Protein AF-A0A8X6KST5-F1 (afdb_monomer)

Structure (mmCIF, N/CA/C/O backbone):
data_AF-A0A8X6KST5-F1
#
_entry.id   AF-A0A8X6KST5-F1
#
loop_
_atom_site.group_PDB
_atom_site.id
_atom_site.type_symbol
_atom_site.label_atom_id
_atom_site.label_alt_id
_atom_site.label_comp_id
_atom_site.label_asym_id
_atom_site.label_entity_id
_atom_site.label_seq_id
_atom_site.pdbx_PDB_ins_code
_atom_site.Cartn_x
_atom_site.Cartn_y
_atom_site.Cartn_z
_atom_site.occupancy
_atom_site.B_iso_or_equiv
_atom_site.auth_seq_id
_atom_site.auth_comp_id
_atom_site.auth_asym_id
_atom_site.auth_atom_id
_atom_site.pdbx_PDB_model_num
ATOM 1 N N . MET A 1 1 ? -3.988 -39.861 5.525 1.00 25.52 1 MET A N 1
ATOM 2 C CA . MET A 1 1 ? -5.158 -39.872 6.427 1.00 25.52 1 MET A CA 1
ATOM 3 C C . MET A 1 1 ? -5.770 -38.488 6.413 1.00 25.52 1 MET A C 1
ATOM 5 O O . MET A 1 1 ? -5.155 -37.549 6.900 1.00 25.52 1 MET A O 1
ATOM 9 N N . VAL A 1 2 ? -6.905 -38.352 5.732 1.00 20.33 2 VAL A N 1
ATOM 10 C CA . VAL A 1 2 ? -7.646 -37.095 5.604 1.00 20.33 2 VAL A CA 1
ATOM 11 C C . VAL A 1 2 ? -8.643 -37.071 6.757 1.00 20.33 2 VAL A C 1
ATOM 13 O O . VAL A 1 2 ? -9.574 -37.869 6.774 1.00 20.33 2 VAL A O 1
ATOM 16 N N . GLY A 1 3 ? -8.390 -36.229 7.757 1.00 22.12 3 GLY A N 1
ATOM 17 C CA . GLY A 1 3 ? -9.322 -36.003 8.857 1.00 22.12 3 GLY A CA 1
ATOM 18 C C . GLY A 1 3 ? -10.469 -35.125 8.374 1.00 22.12 3 GLY A C 1
ATOM 19 O O . GLY A 1 3 ? -10.255 -33.965 8.022 1.00 22.12 3 GLY A O 1
ATOM 20 N N . VAL A 1 4 ? -11.668 -35.698 8.326 1.00 25.52 4 VAL A N 1
ATOM 21 C CA . VAL A 1 4 ? -12.924 -34.982 8.108 1.00 25.52 4 VAL A CA 1
ATOM 22 C C . VAL A 1 4 ? -13.229 -34.236 9.406 1.00 25.52 4 VAL A C 1
ATOM 24 O O . VAL A 1 4 ? -13.597 -34.850 10.400 1.00 25.52 4 VAL A O 1
ATOM 27 N N . GLY A 1 5 ? -12.985 -32.926 9.427 1.00 25.17 5 GLY A N 1
ATOM 28 C CA . GLY A 1 5 ? -13.412 -32.065 10.526 1.00 25.17 5 GLY A CA 1
ATOM 29 C C . GLY A 1 5 ? -14.904 -31.789 10.393 1.00 25.17 5 GLY A C 1
ATOM 30 O O . GLY A 1 5 ? -15.321 -31.116 9.448 1.00 25.17 5 GLY A O 1
ATOM 31 N N . GLU A 1 6 ? -15.690 -32.345 11.309 1.00 26.17 6 GLU A N 1
ATOM 32 C CA . GLU A 1 6 ? -17.109 -32.051 11.486 1.00 26.17 6 GLU A CA 1
ATOM 33 C C . GLU A 1 6 ? -17.318 -30.533 11.616 1.00 26.17 6 GLU A C 1
ATOM 35 O O . GLU A 1 6 ? -16.595 -29.836 12.331 1.00 26.17 6 GLU A O 1
ATOM 40 N N . LYS A 1 7 ? -18.289 -29.998 10.867 1.00 33.78 7 LYS A N 1
ATOM 41 C CA . LYS A 1 7 ? -18.746 -28.617 11.034 1.00 33.78 7 LYS A CA 1
ATOM 42 C C . LYS A 1 7 ? -19.518 -28.544 12.344 1.00 33.78 7 LYS A C 1
ATOM 44 O O . LYS A 1 7 ? -20.629 -29.063 12.411 1.00 33.78 7 LYS A O 1
ATOM 49 N N . GLU A 1 8 ? -18.958 -27.873 13.342 1.00 31.14 8 GLU A N 1
ATOM 50 C CA . GLU A 1 8 ? -19.748 -27.468 14.502 1.00 31.14 8 GLU A CA 1
ATOM 51 C C . GLU A 1 8 ? -20.906 -26.543 14.070 1.00 31.14 8 GLU A C 1
ATOM 53 O O . GLU A 1 8 ? -20.750 -25.764 13.115 1.00 31.14 8 GLU A O 1
ATOM 58 N N . PRO A 1 9 ? -22.080 -26.627 14.727 1.00 29.66 9 PRO A N 1
ATOM 59 C CA . PRO A 1 9 ? -23.198 -25.738 14.455 1.00 29.66 9 PRO A CA 1
ATOM 60 C C . PRO A 1 9 ? -22.822 -24.300 14.818 1.00 29.66 9 PRO A C 1
ATOM 62 O O . PRO A 1 9 ? -22.060 -24.045 15.746 1.00 29.66 9 PRO A O 1
ATOM 65 N N . TRP A 1 10 ? -23.371 -23.348 14.072 1.00 35.16 10 TRP A N 1
ATOM 66 C CA . TRP A 1 10 ? -23.166 -21.920 14.292 1.00 35.16 10 TRP A CA 1
ATOM 67 C C . TRP A 1 10 ? -23.799 -21.512 15.637 1.00 35.16 10 TRP A C 1
ATOM 69 O O . TRP A 1 10 ? -25.010 -21.314 15.707 1.00 35.16 10 TRP A O 1
ATOM 79 N N . ASP A 1 11 ? -23.005 -21.432 16.707 1.00 31.72 11 ASP A N 1
ATOM 80 C CA . ASP A 1 11 ? -23.459 -20.911 18.000 1.00 31.72 11 ASP A CA 1
ATOM 81 C C . ASP A 1 11 ? -23.630 -19.390 17.878 1.00 31.72 11 ASP A C 1
ATOM 83 O O . ASP A 1 11 ? -22.724 -18.681 17.430 1.00 31.72 11 ASP A O 1
ATOM 87 N N . GLY A 1 12 ? -24.830 -18.894 18.176 1.00 35.59 12 GLY A N 1
ATOM 88 C CA . GLY A 1 12 ? -25.350 -17.565 17.824 1.00 35.59 12 GLY A CA 1
ATOM 89 C C . GLY A 1 12 ? -24.668 -16.371 18.504 1.00 35.59 12 GLY A C 1
ATOM 90 O O . GLY A 1 12 ? -25.264 -15.303 18.610 1.00 35.59 12 GLY A O 1
ATOM 91 N N . ASP A 1 13 ? -23.423 -16.516 18.945 1.00 32.09 13 ASP A N 1
ATOM 92 C CA . ASP A 1 13 ? -22.710 -15.585 19.816 1.00 32.09 13 ASP A CA 1
ATOM 93 C C . ASP A 1 13 ? -21.847 -14.561 19.047 1.00 32.09 13 ASP A C 1
ATOM 95 O O . ASP A 1 13 ? -20.899 -13.958 19.563 1.00 32.09 13 ASP A O 1
ATOM 99 N N . SER A 1 14 ? -22.178 -14.320 17.774 1.00 37.41 14 SER A N 1
ATOM 100 C CA . SER A 1 14 ? -21.531 -13.288 16.954 1.00 37.41 14 SER A CA 1
ATOM 101 C C . SER A 1 14 ? -21.979 -11.887 17.392 1.00 37.41 14 SER A C 1
ATOM 103 O O . SER A 1 14 ? -22.871 -11.274 16.810 1.00 37.41 14 SER A O 1
ATOM 105 N N . GLN A 1 15 ? -21.343 -11.369 18.443 1.00 43.53 15 GLN A N 1
ATOM 106 C CA . GLN A 1 15 ? -21.644 -10.066 19.037 1.00 43.53 15 GLN A CA 1
ATOM 107 C C . GLN A 1 15 ? -21.159 -8.905 18.151 1.00 43.53 15 GLN A C 1
ATOM 109 O O . GLN A 1 15 ? -19.957 -8.689 17.964 1.00 43.53 15 GLN A O 1
ATOM 114 N N . LEU A 1 16 ? -22.095 -8.090 17.654 1.00 39.53 16 LEU A N 1
ATOM 115 C CA . LEU A 1 16 ? -21.793 -6.819 16.992 1.00 39.53 16 LEU A CA 1
ATOM 116 C C . LEU A 1 16 ? -21.342 -5.785 18.034 1.00 39.53 16 LEU A C 1
ATOM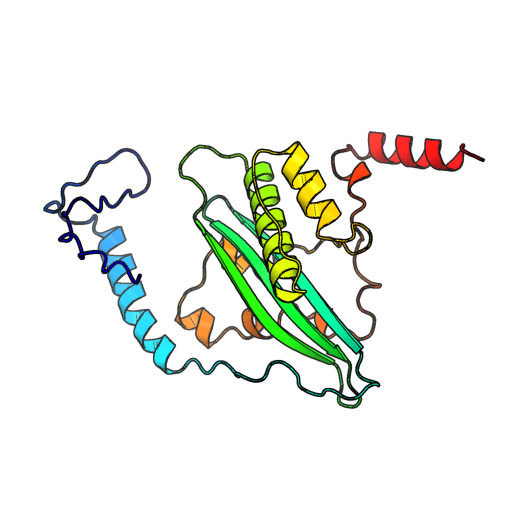 118 O O . LEU A 1 16 ? -22.141 -5.214 18.773 1.00 39.53 16 LEU A O 1
ATOM 122 N N . ARG A 1 17 ? -20.034 -5.519 18.092 1.00 42.41 17 ARG A N 1
ATOM 123 C CA . ARG A 1 17 ? -19.460 -4.439 18.909 1.00 42.41 17 ARG A CA 1
ATOM 124 C C . ARG A 1 17 ? -19.405 -3.144 18.103 1.00 42.41 17 ARG A C 1
ATOM 126 O O . ARG A 1 17 ? -18.460 -2.908 17.356 1.00 42.41 17 ARG A O 1
ATOM 133 N N . ILE A 1 18 ? -20.410 -2.294 18.288 1.00 46.47 18 ILE A N 1
ATOM 134 C CA . ILE A 1 18 ? -20.445 -0.935 17.737 1.00 46.47 18 ILE A CA 1
ATOM 135 C C . ILE A 1 18 ? -19.837 0.025 18.768 1.00 46.47 18 ILE A C 1
ATOM 137 O O . ILE A 1 18 ? -20.031 -0.139 19.971 1.00 46.47 18 ILE A O 1
ATOM 141 N N . SER A 1 19 ? -19.031 0.974 18.282 1.00 39.66 19 SER A N 1
ATOM 142 C CA . SER A 1 19 ? -18.311 2.018 19.028 1.00 39.66 19 SER A CA 1
ATOM 143 C C . SER A 1 19 ? -18.939 2.398 20.382 1.00 39.66 19 SER A C 1
ATOM 145 O O . SER A 1 19 ? -19.913 3.144 20.436 1.00 39.66 19 SER A O 1
ATOM 147 N N . GLY A 1 20 ? -18.295 1.960 21.470 1.00 44.16 20 GLY A N 1
ATOM 148 C CA . GLY A 1 20 ? -18.558 2.430 22.832 1.00 44.16 20 GLY A CA 1
ATOM 149 C C . GLY A 1 20 ? -19.474 1.521 23.652 1.00 44.16 20 GLY A C 1
ATOM 150 O O . GLY A 1 20 ? -20.679 1.705 23.662 1.00 44.16 20 GLY A O 1
ATOM 151 N N . LYS A 1 21 ? -18.869 0.585 24.400 1.00 46.00 21 LYS A N 1
ATOM 152 C CA . LYS A 1 21 ? -19.352 -0.056 25.650 1.00 46.00 21 LYS A CA 1
ATOM 153 C C . LYS A 1 21 ? -20.813 -0.556 25.758 1.00 46.00 21 LYS A C 1
ATOM 155 O O . LYS A 1 21 ? -21.178 -0.995 26.844 1.00 46.00 21 LYS A O 1
ATOM 160 N N . LYS A 1 22 ? -21.634 -0.569 24.709 1.00 48.53 22 LYS A N 1
ATOM 161 C CA . LYS A 1 22 ? -22.994 -1.119 24.762 1.00 48.53 22 LYS A CA 1
ATOM 162 C C . LYS A 1 22 ? -22.979 -2.540 24.208 1.00 48.53 22 LYS A C 1
ATOM 164 O O . LYS A 1 22 ? -22.636 -2.759 23.049 1.00 48.53 22 LYS A O 1
ATOM 169 N N . LYS A 1 23 ? -23.262 -3.506 25.081 1.00 50.97 23 LYS A N 1
ATOM 170 C CA . LYS A 1 23 ? -23.538 -4.885 24.678 1.00 50.97 23 LYS A CA 1
ATOM 171 C C . LYS A 1 23 ? -24.962 -4.897 24.134 1.00 50.97 23 LYS A C 1
ATOM 173 O O . LYS A 1 23 ? -25.860 -4.444 24.834 1.00 50.97 23 LYS A O 1
ATOM 178 N N . PHE A 1 24 ? -25.121 -5.337 22.895 1.00 55.94 24 PHE A N 1
ATOM 179 C CA . PHE A 1 24 ? -26.424 -5.610 22.307 1.00 55.94 24 PHE A CA 1
ATOM 180 C C . PHE A 1 24 ? -26.642 -7.115 22.357 1.00 55.94 24 PHE A C 1
ATOM 182 O O . PHE A 1 24 ? -25.741 -7.881 22.004 1.00 55.94 24 PHE A O 1
ATOM 189 N N . ASN A 1 25 ? -27.821 -7.520 22.806 1.00 59.47 25 ASN A N 1
ATOM 190 C CA . ASN A 1 25 ? -28.279 -8.891 22.682 1.00 59.47 25 ASN A CA 1
ATOM 191 C C . ASN A 1 25 ? -28.781 -9.090 21.243 1.00 59.47 25 ASN A C 1
ATOM 193 O O . ASN A 1 25 ? -29.216 -8.134 20.601 1.00 59.47 25 ASN A O 1
ATOM 197 N N . GLY A 1 26 ? -28.755 -10.320 20.722 1.00 57.69 26 GLY A N 1
ATOM 198 C CA . GLY A 1 26 ? -29.172 -10.618 19.339 1.00 57.69 26 GLY A CA 1
ATOM 199 C C . GLY A 1 26 ? -30.626 -10.248 18.989 1.00 57.69 26 GLY A C 1
ATOM 200 O O . GLY A 1 26 ? -31.010 -10.343 17.828 1.00 57.69 26 GLY A O 1
ATOM 201 N N . THR A 1 27 ? -31.423 -9.819 19.972 1.00 68.62 27 THR A N 1
ATOM 202 C CA . THR A 1 27 ? -32.828 -9.405 19.846 1.00 68.62 27 THR A CA 1
ATOM 203 C C . THR A 1 27 ? -33.046 -7.893 19.929 1.00 68.62 27 THR A C 1
ATOM 205 O O . THR A 1 27 ? -34.164 -7.432 19.708 1.00 68.62 27 THR A O 1
ATOM 208 N N . ASP A 1 28 ? -32.025 -7.112 20.285 1.00 77.06 28 ASP A N 1
ATOM 209 C CA . ASP A 1 28 ? -32.176 -5.667 20.440 1.00 77.06 28 ASP A CA 1
ATOM 210 C C . ASP A 1 28 ? -32.292 -4.983 19.065 1.00 77.06 28 ASP A C 1
ATOM 212 O O . ASP A 1 28 ? -31.512 -5.292 18.156 1.00 77.06 28 ASP A O 1
ATOM 216 N N . PRO A 1 29 ? -33.215 -4.018 18.883 1.00 76.56 29 PRO A N 1
ATOM 217 C CA . PRO A 1 29 ? -33.300 -3.272 17.637 1.00 76.56 29 PRO A CA 1
ATOM 218 C C . PRO A 1 29 ? -32.008 -2.480 17.407 1.00 76.56 29 PRO A C 1
ATOM 220 O O . PRO A 1 29 ? -31.503 -1.785 18.297 1.00 76.56 29 PRO A O 1
ATOM 223 N N . LEU A 1 30 ? -31.474 -2.574 16.187 1.00 76.69 30 LEU A N 1
ATOM 224 C CA . LEU A 1 30 ? -30.303 -1.807 15.776 1.00 76.69 30 LEU A CA 1
ATOM 225 C C . LEU A 1 30 ? -30.592 -0.305 15.910 1.00 76.69 30 LEU A C 1
ATOM 227 O O . LEU A 1 30 ? -31.675 0.153 15.538 1.00 76.69 30 LEU A O 1
ATOM 231 N N . PRO A 1 31 ? -29.627 0.498 16.391 1.00 86.38 31 PRO A N 1
ATOM 232 C CA . PRO A 1 31 ? -29.757 1.945 16.347 1.00 86.38 31 PRO A CA 1
ATOM 233 C C . PRO A 1 31 ? -30.082 2.415 14.925 1.00 86.38 31 PRO A C 1
ATOM 235 O O . PRO A 1 31 ? -29.416 2.012 13.970 1.00 86.38 31 PRO A O 1
ATOM 238 N N . SER A 1 32 ? -31.061 3.310 14.789 1.00 84.69 32 SER A N 1
ATOM 239 C CA . SER A 1 32 ? -31.590 3.752 13.488 1.00 84.69 32 SER A CA 1
ATOM 240 C C . SER A 1 32 ? -30.519 4.269 12.520 1.00 84.69 32 SER A C 1
ATOM 242 O O . SER A 1 32 ? -30.616 4.061 11.312 1.00 84.69 32 SER A O 1
ATOM 244 N N . HIS A 1 33 ? -29.459 4.902 13.034 1.00 83.19 33 HIS A N 1
ATOM 245 C CA . HIS A 1 33 ? -28.331 5.355 12.217 1.00 83.19 33 HIS A CA 1
ATOM 246 C C . HIS A 1 33 ? -27.547 4.190 11.588 1.00 83.19 33 HIS A C 1
ATOM 248 O O . HIS A 1 33 ? -27.205 4.264 10.412 1.00 83.19 33 HIS A O 1
ATOM 254 N N . ILE A 1 34 ? -27.329 3.098 12.328 1.00 83.31 34 ILE A N 1
ATOM 255 C CA . ILE A 1 34 ? -26.646 1.894 11.832 1.00 83.31 34 ILE A CA 1
ATOM 256 C C . ILE A 1 34 ? -27.526 1.166 10.830 1.00 83.31 34 ILE A C 1
ATOM 258 O O . ILE A 1 34 ? -27.046 0.736 9.788 1.00 83.31 34 ILE A O 1
ATOM 262 N N . GLU A 1 35 ? -28.821 1.047 11.119 1.00 86.00 35 GLU A N 1
ATOM 263 C CA . GLU A 1 35 ? -29.761 0.411 10.202 1.00 86.00 35 GLU A CA 1
ATOM 264 C C . GLU A 1 35 ? -29.813 1.153 8.858 1.00 86.00 35 GLU A C 1
ATOM 266 O O . GLU A 1 35 ? -29.785 0.531 7.794 1.00 86.00 35 GLU A O 1
ATOM 271 N N . LYS A 1 36 ? -29.823 2.491 8.898 1.00 87.69 36 LYS A N 1
ATOM 272 C CA . LYS A 1 36 ? -29.776 3.338 7.704 1.00 87.69 36 LYS A CA 1
ATOM 273 C C . LYS A 1 36 ? -28.469 3.162 6.926 1.00 87.69 36 LYS A C 1
ATOM 275 O O . LYS A 1 36 ? -28.514 2.998 5.709 1.00 87.69 36 LYS A O 1
ATOM 280 N N . GLU A 1 37 ? -27.320 3.178 7.604 1.00 83.94 37 GLU A N 1
ATOM 281 C CA . GLU A 1 37 ? -26.014 2.945 6.969 1.00 83.94 37 GLU A CA 1
ATOM 282 C C . GLU A 1 37 ? -25.913 1.543 6.358 1.00 83.94 37 GLU A C 1
ATOM 284 O O . GLU A 1 37 ? -25.434 1.396 5.235 1.00 83.94 37 GLU A O 1
ATOM 289 N N . TRP A 1 38 ? -26.421 0.525 7.053 1.00 85.38 38 TRP A N 1
ATOM 290 C CA . TRP A 1 38 ? -26.454 -0.854 6.575 1.00 85.38 38 TRP A CA 1
ATOM 291 C C . TRP A 1 38 ? -27.329 -1.013 5.333 1.00 85.38 38 TRP A C 1
ATOM 293 O O . TRP A 1 38 ? -26.898 -1.615 4.351 1.00 85.38 38 TRP A O 1
ATOM 303 N N . LYS A 1 39 ? -28.546 -0.452 5.347 1.00 88.62 39 LYS A N 1
ATOM 304 C CA . LYS A 1 39 ? -29.452 -0.468 4.188 1.00 88.62 39 LYS A CA 1
ATOM 305 C C . LYS A 1 39 ? -28.808 0.206 2.979 1.00 88.62 39 LYS A C 1
ATOM 307 O O . LYS A 1 39 ? -28.781 -0.399 1.912 1.00 88.62 39 LYS A O 1
ATOM 312 N N . LYS A 1 40 ? -28.203 1.381 3.183 1.00 87.88 40 LYS A N 1
ATOM 313 C CA . LYS A 1 40 ? -27.446 2.088 2.144 1.00 87.88 40 LYS A CA 1
ATOM 314 C C . LYS A 1 40 ? -26.309 1.226 1.591 1.00 87.88 40 LYS A C 1
ATOM 316 O O . LYS A 1 40 ? -26.206 1.055 0.383 1.00 87.88 40 LYS A O 1
ATOM 321 N N . TRP A 1 41 ? -25.474 0.652 2.458 1.00 84.75 41 TRP A N 1
ATOM 322 C CA . TRP A 1 41 ? -24.364 -0.204 2.031 1.00 84.75 41 TRP A CA 1
ATOM 323 C C . TRP A 1 41 ? -24.853 -1.422 1.238 1.00 84.75 41 TRP A C 1
ATOM 325 O O . TRP A 1 41 ? -24.287 -1.760 0.203 1.00 84.75 41 TRP A O 1
ATOM 335 N N . ARG A 1 42 ? -25.944 -2.051 1.686 1.00 87.75 42 ARG A N 1
ATOM 336 C CA . ARG A 1 42 ? -26.571 -3.186 1.002 1.00 87.75 42 ARG A CA 1
ATOM 337 C C . ARG A 1 42 ? -27.091 -2.817 -0.387 1.00 87.75 42 ARG A C 1
ATOM 339 O O . ARG A 1 42 ? -26.961 -3.622 -1.302 1.00 87.75 42 ARG A O 1
ATOM 346 N N . GLU A 1 43 ? -27.680 -1.638 -0.548 1.00 88.81 43 GLU A N 1
ATOM 347 C CA . GLU A 1 43 ? -28.120 -1.138 -1.856 1.00 88.81 43 GLU A CA 1
ATOM 348 C C . GLU A 1 43 ? -26.918 -0.895 -2.776 1.00 88.81 43 GLU A C 1
ATOM 350 O O . GLU A 1 43 ? -26.896 -1.390 -3.901 1.00 88.81 43 GLU A O 1
ATOM 355 N N . GLU A 1 44 ? -25.866 -0.249 -2.268 1.00 86.00 44 GLU A N 1
ATOM 356 C CA . GLU A 1 44 ? -24.627 0.004 -3.013 1.00 86.00 44 GLU A CA 1
ATOM 357 C C . GLU A 1 44 ? -23.922 -1.285 -3.475 1.00 86.00 44 GLU A C 1
ATOM 359 O O . GLU A 1 44 ? -23.278 -1.290 -4.525 1.00 86.00 44 GLU A O 1
ATOM 364 N N . LEU A 1 45 ? -24.051 -2.401 -2.743 1.00 84.19 45 LEU A N 1
ATOM 365 C CA . LEU A 1 45 ? -23.468 -3.688 -3.151 1.00 84.19 45 LEU A CA 1
ATOM 366 C C . LEU A 1 45 ? -23.960 -4.157 -4.522 1.00 84.19 45 LEU A C 1
ATOM 368 O O . LEU A 1 45 ? -23.222 -4.852 -5.221 1.00 84.19 45 LEU A O 1
ATOM 372 N N . THR A 1 46 ? -25.172 -3.775 -4.928 1.00 86.62 46 THR A N 1
ATOM 373 C CA . THR A 1 46 ? -25.698 -4.133 -6.253 1.00 86.62 46 THR A CA 1
ATOM 374 C C . THR A 1 46 ? -24.850 -3.545 -7.385 1.00 86.62 46 THR A C 1
ATOM 376 O O . THR A 1 46 ? -24.700 -4.178 -8.430 1.00 86.62 46 THR A O 1
ATOM 379 N N . HIS A 1 47 ? -24.189 -2.404 -7.153 1.00 84.12 47 HIS A N 1
ATOM 380 C CA . HIS A 1 47 ? -23.315 -1.758 -8.135 1.00 84.12 47 HIS A CA 1
ATOM 381 C C . HIS A 1 47 ? -22.035 -2.571 -8.391 1.00 84.12 47 HIS A C 1
ATOM 383 O O . HIS A 1 47 ? -21.425 -2.453 -9.450 1.00 84.12 47 HIS A O 1
ATOM 389 N N . LEU A 1 48 ? -21.627 -3.457 -7.472 1.00 81.88 48 LEU A N 1
ATOM 390 C CA . LEU A 1 48 ? -20.438 -4.295 -7.673 1.00 81.88 48 LEU A CA 1
ATOM 391 C C . LEU A 1 48 ? -20.600 -5.298 -8.818 1.00 81.88 48 LEU A C 1
ATOM 393 O O . LEU A 1 48 ? -19.594 -5.771 -9.343 1.00 81.88 48 LEU A O 1
ATOM 397 N N . GLY A 1 49 ? -21.833 -5.593 -9.246 1.00 83.25 49 GLY A N 1
ATOM 398 C CA . GLY A 1 49 ? -22.087 -6.465 -10.393 1.00 83.25 49 GLY A CA 1
ATOM 399 C C . GLY A 1 49 ? -21.470 -5.953 -11.700 1.00 83.25 49 GLY A C 1
ATOM 400 O O . GLY A 1 49 ? -21.118 -6.754 -12.564 1.00 83.25 49 GLY A O 1
ATOM 401 N N . SER 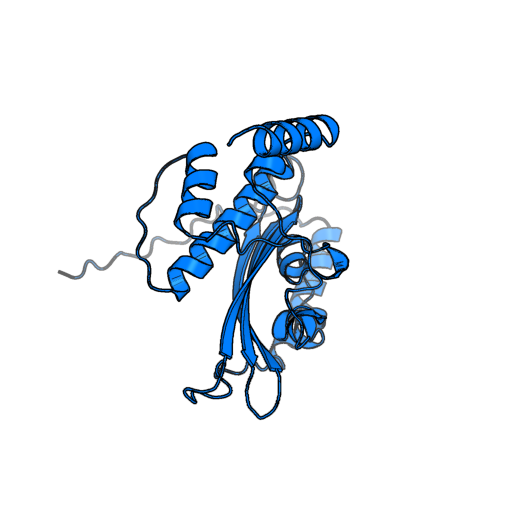A 1 50 ? -21.275 -4.637 -11.844 1.00 84.19 50 SER A N 1
ATOM 402 C CA . SER A 1 50 ? -20.632 -4.048 -13.026 1.00 84.19 50 SER A CA 1
ATOM 403 C C . SER A 1 50 ? -19.106 -3.968 -12.930 1.00 84.19 50 SER A C 1
ATOM 405 O O . SER A 1 50 ? -18.457 -3.585 -13.906 1.00 84.19 50 SER A O 1
ATOM 407 N N . LEU A 1 51 ? -18.506 -4.311 -11.783 1.00 83.75 51 LEU A N 1
ATOM 408 C CA . LEU A 1 51 ? -17.062 -4.223 -11.592 1.00 83.75 51 LEU A CA 1
ATOM 409 C C . LEU A 1 51 ? -16.343 -5.305 -12.408 1.00 83.75 51 LEU A C 1
ATOM 411 O O . LEU A 1 51 ? -16.430 -6.498 -12.119 1.00 83.75 51 LEU A O 1
ATOM 415 N N . LYS A 1 52 ? -15.569 -4.881 -13.409 1.00 81.75 52 LYS A N 1
ATOM 416 C CA . LYS A 1 52 ? -14.711 -5.766 -14.204 1.00 81.75 52 LYS A CA 1
ATOM 417 C C . LYS A 1 52 ? -13.263 -5.607 -13.762 1.00 81.75 52 LYS A C 1
ATOM 419 O O . LYS A 1 52 ? -12.669 -4.554 -13.964 1.00 81.75 52 LYS A O 1
ATOM 424 N N . ILE A 1 53 ? -12.689 -6.666 -13.194 1.00 79.69 53 ILE A N 1
ATOM 425 C CA . ILE A 1 53 ? -11.272 -6.705 -12.816 1.00 79.69 53 ILE A CA 1
ATOM 426 C C . ILE A 1 53 ? -10.504 -7.477 -13.896 1.00 79.69 53 ILE A C 1
ATOM 428 O O . ILE A 1 53 ? -10.752 -8.676 -14.073 1.00 79.69 53 ILE A O 1
ATOM 432 N N . PRO A 1 54 ? -9.577 -6.834 -14.628 1.00 75.44 54 PRO A N 1
ATOM 433 C CA . PRO A 1 54 ? -8.721 -7.532 -15.578 1.00 75.44 54 PRO A CA 1
ATOM 434 C C . PRO A 1 54 ? -7.891 -8.609 -14.871 1.00 75.44 54 PRO A C 1
ATOM 436 O O . PRO A 1 54 ? -7.200 -8.328 -13.895 1.00 75.44 54 PRO A O 1
ATOM 439 N N . ARG A 1 55 ? -7.941 -9.852 -15.367 1.00 74.50 55 ARG A N 1
ATOM 440 C CA . ARG A 1 55 ? -7.135 -10.960 -14.815 1.00 74.50 55 ARG A CA 1
ATOM 441 C C . ARG A 1 55 ? -5.657 -10.860 -15.198 1.00 74.50 55 ARG A C 1
ATOM 443 O O . ARG A 1 55 ? -4.807 -11.372 -14.476 1.00 74.50 55 ARG A O 1
ATOM 450 N N . LEU A 1 56 ? -5.360 -10.224 -16.332 1.00 73.94 56 LEU A N 1
ATOM 451 C CA . LEU A 1 56 ? -4.004 -10.055 -16.838 1.00 73.94 56 LEU A CA 1
ATOM 452 C C . LEU A 1 56 ? -3.388 -8.758 -16.303 1.00 73.94 56 LEU A C 1
ATOM 454 O O . LEU A 1 56 ? -3.783 -7.649 -16.675 1.00 73.94 56 LEU A O 1
ATOM 458 N N . VAL A 1 57 ? -2.390 -8.916 -15.440 1.00 73.06 57 VAL A N 1
ATOM 459 C CA . VAL A 1 57 ? -1.656 -7.790 -14.854 1.00 73.06 57 VAL A CA 1
ATOM 460 C C . VAL A 1 57 ? -0.491 -7.364 -15.755 1.00 73.06 57 VAL A C 1
ATOM 462 O O . VAL A 1 57 ? -0.265 -6.173 -15.933 1.00 73.06 57 VAL A O 1
ATOM 465 N N . LEU A 1 58 ? 0.201 -8.314 -16.384 1.00 73.06 58 LEU A N 1
ATOM 466 C CA . LEU A 1 58 ? 1.331 -8.036 -17.273 1.00 73.06 58 LEU A CA 1
ATOM 467 C C . LEU A 1 58 ? 0.839 -7.605 -18.656 1.00 73.06 58 LEU A C 1
ATOM 469 O O . LEU A 1 58 ? 0.143 -8.367 -19.318 1.00 73.06 58 LEU A O 1
ATOM 473 N N . ASP A 1 59 ? 1.192 -6.394 -19.082 1.00 70.38 59 ASP A N 1
ATOM 474 C CA . ASP A 1 59 ? 0.892 -5.916 -20.441 1.00 70.38 59 ASP A CA 1
ATOM 475 C C . ASP A 1 59 ? 1.852 -6.479 -21.490 1.00 70.38 59 ASP A C 1
ATOM 477 O O . ASP A 1 59 ? 1.490 -6.609 -22.655 1.00 70.38 59 ASP A O 1
ATOM 481 N N . SER A 1 60 ? 3.068 -6.827 -21.074 1.00 67.06 60 SER A N 1
ATOM 482 C CA . SER A 1 60 ? 4.105 -7.387 -21.927 1.00 67.06 60 SER A CA 1
ATOM 483 C C . SER A 1 60 ? 5.146 -8.105 -21.058 1.00 67.06 60 SER A C 1
ATOM 485 O O . SER A 1 60 ? 5.280 -7.823 -19.863 1.00 67.06 60 SER A O 1
ATOM 487 N N . THR A 1 61 ? 5.817 -9.095 -21.641 1.00 66.12 61 THR A N 1
ATOM 488 C CA . THR A 1 61 ? 6.887 -9.884 -21.005 1.00 66.12 61 THR A CA 1
ATOM 489 C C . THR A 1 61 ? 8.151 -9.873 -21.860 1.00 66.12 61 THR A C 1
ATOM 491 O O . THR A 1 61 ? 8.898 -10.853 -21.880 1.00 66.12 61 THR A O 1
ATOM 494 N N . LEU A 1 62 ? 8.356 -8.810 -22.640 1.00 72.00 62 LEU A N 1
ATOM 495 C CA . LEU A 1 62 ? 9.562 -8.664 -23.440 1.00 72.00 62 LEU A CA 1
ATOM 496 C C . LEU A 1 62 ? 10.737 -8.388 -22.500 1.00 72.00 62 LEU A C 1
ATOM 498 O O . LEU A 1 62 ? 10.588 -7.711 -21.488 1.00 72.00 62 LEU A O 1
ATOM 502 N N . LEU A 1 63 ? 11.922 -8.895 -22.846 1.00 68.44 63 LEU A N 1
ATOM 503 C CA . LEU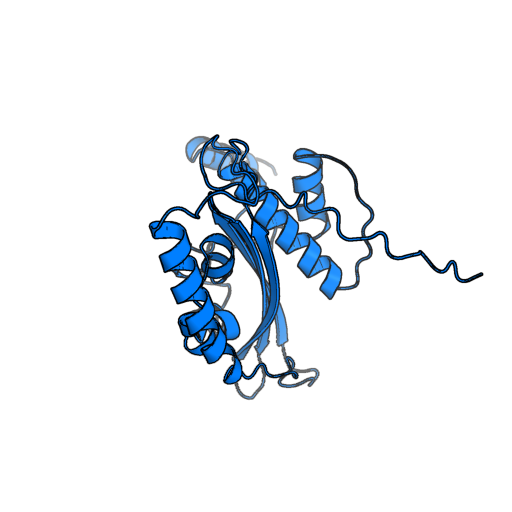 A 1 63 ? 13.136 -8.715 -22.034 1.00 68.44 63 LEU A CA 1
ATOM 504 C C . LEU A 1 63 ? 13.533 -7.240 -21.856 1.00 68.44 63 LEU A C 1
ATOM 506 O O . LEU A 1 63 ? 14.289 -6.913 -20.949 1.00 68.44 63 LEU A O 1
ATOM 510 N N . GLU A 1 64 ? 13.039 -6.368 -22.732 1.00 74.44 64 GLU A N 1
ATOM 511 C CA . GLU A 1 64 ? 13.285 -4.926 -22.712 1.00 74.44 64 GLU A CA 1
ATOM 512 C C . GLU A 1 64 ? 12.328 -4.157 -21.794 1.00 74.44 64 GLU A C 1
ATOM 514 O O . GLU A 1 64 ? 12.554 -2.972 -21.544 1.00 74.44 64 GLU A O 1
ATOM 519 N N . ASP A 1 65 ? 11.253 -4.793 -21.319 1.00 81.88 65 ASP A N 1
ATOM 520 C CA . ASP A 1 65 ? 10.296 -4.134 -20.441 1.00 81.88 65 ASP A CA 1
ATOM 521 C C . ASP A 1 65 ? 10.874 -4.011 -19.031 1.00 81.88 65 ASP A C 1
ATOM 523 O O . ASP A 1 65 ? 11.309 -4.986 -18.415 1.00 81.88 65 ASP A O 1
ATOM 527 N N . ASP A 1 66 ? 10.816 -2.801 -18.486 1.00 85.94 66 ASP A N 1
ATOM 528 C CA . ASP A 1 66 ? 11.191 -2.539 -17.103 1.00 85.94 66 ASP A CA 1
ATOM 529 C C . ASP A 1 66 ? 9.958 -2.721 -16.206 1.00 85.94 66 ASP A C 1
ATOM 531 O O . ASP A 1 66 ? 8.951 -2.014 -16.336 1.00 85.94 66 ASP A O 1
ATOM 535 N N . ILE A 1 67 ? 10.011 -3.732 -15.337 1.00 86.19 67 ILE A N 1
ATOM 536 C CA . ILE A 1 67 ? 8.893 -4.170 -14.501 1.00 86.19 67 ILE A CA 1
ATOM 537 C C . ILE A 1 67 ? 9.237 -3.953 -13.031 1.00 86.19 67 ILE A C 1
ATOM 539 O O . ILE A 1 67 ? 10.141 -4.574 -12.473 1.00 86.19 67 ILE A O 1
ATOM 543 N N . GLU A 1 68 ? 8.430 -3.137 -12.361 1.00 89.06 68 GLU A N 1
ATOM 544 C CA . GLU A 1 68 ? 8.677 -2.715 -10.990 1.00 89.06 68 GLU A CA 1
ATOM 545 C C . GLU A 1 68 ? 7.458 -2.964 -10.096 1.00 89.06 68 GLU A C 1
ATOM 547 O O . GLU A 1 68 ? 6.327 -2.592 -10.415 1.00 89.06 68 GLU A O 1
ATOM 552 N N . LEU A 1 69 ? 7.686 -3.535 -8.911 1.00 89.81 69 LEU A N 1
ATOM 553 C CA . LEU A 1 69 ? 6.658 -3.644 -7.874 1.00 89.81 69 LEU A CA 1
ATOM 554 C C . LEU A 1 69 ? 6.680 -2.412 -6.969 1.00 89.81 69 LEU A C 1
ATOM 556 O O . LEU A 1 69 ? 7.676 -2.125 -6.304 1.00 89.81 69 LEU A O 1
ATOM 560 N N . ARG A 1 70 ? 5.550 -1.709 -6.888 1.00 92.56 70 ARG A N 1
ATOM 561 C CA . ARG A 1 70 ? 5.383 -0.479 -6.107 1.00 92.56 70 ARG A CA 1
ATOM 562 C C . ARG A 1 70 ? 4.391 -0.709 -4.976 1.00 92.56 70 ARG A C 1
ATOM 564 O O . ARG A 1 70 ? 3.216 -0.976 -5.206 1.00 92.56 70 ARG A O 1
ATOM 571 N N . THR A 1 71 ? 4.886 -0.640 -3.743 1.00 92.69 71 THR A N 1
ATOM 572 C CA . THR A 1 71 ? 4.106 -0.934 -2.535 1.00 92.69 71 THR A CA 1
ATOM 573 C C . THR A 1 71 ? 3.747 0.352 -1.808 1.00 92.69 71 THR A C 1
ATOM 575 O O . THR A 1 71 ? 4.612 1.174 -1.530 1.00 92.69 71 THR A O 1
ATOM 578 N N . PHE A 1 72 ? 2.473 0.488 -1.461 1.00 94.00 72 PHE A N 1
ATOM 579 C CA . PHE A 1 72 ? 1.927 1.582 -0.671 1.00 94.00 72 PHE A CA 1
ATOM 580 C C . PHE A 1 72 ? 1.324 1.017 0.600 1.00 94.00 72 PHE A C 1
ATOM 582 O O . PHE A 1 72 ? 0.659 -0.017 0.556 1.00 94.00 72 PHE A O 1
ATOM 589 N N . CYS A 1 73 ? 1.501 1.707 1.718 1.00 93.62 73 CYS A N 1
ATOM 590 C CA . CYS A 1 73 ? 0.776 1.424 2.946 1.00 93.62 73 CYS A CA 1
ATOM 591 C C . CYS A 1 73 ? 0.173 2.697 3.514 1.00 93.62 73 CYS A C 1
ATOM 593 O O . CYS A 1 73 ? 0.666 3.796 3.257 1.00 93.62 73 CYS A O 1
ATOM 595 N N . ASP A 1 74 ? -0.893 2.531 4.282 1.00 92.94 74 ASP A N 1
ATOM 596 C CA . ASP A 1 74 ? -1.489 3.613 5.046 1.00 92.94 74 ASP A CA 1
ATOM 597 C C . ASP A 1 74 ? -2.193 3.079 6.295 1.00 92.94 74 ASP A C 1
ATOM 599 O O . ASP A 1 74 ? -2.522 1.887 6.393 1.00 92.94 74 ASP A O 1
ATOM 603 N N . ALA A 1 75 ? -2.417 3.967 7.258 1.00 92.19 75 ALA A N 1
ATOM 604 C CA . ALA A 1 75 ? -3.081 3.642 8.503 1.00 92.19 75 ALA A CA 1
ATOM 605 C C . ALA A 1 75 ? -3.903 4.811 9.049 1.00 92.19 75 ALA A C 1
ATOM 607 O O . ALA A 1 75 ? -3.477 5.962 9.077 1.00 92.19 75 ALA A O 1
ATOM 608 N N . SER A 1 76 ? -5.077 4.482 9.573 1.00 90.62 76 SER A N 1
ATOM 609 C CA . SER A 1 76 ? -5.982 5.394 10.253 1.00 90.62 76 SER A CA 1
ATOM 610 C C . SER A 1 76 ? -6.496 4.753 11.541 1.00 90.62 76 SER A C 1
ATOM 612 O O . SER A 1 76 ? -6.381 3.545 11.751 1.00 90.62 76 SER A O 1
ATOM 614 N N . LYS A 1 77 ? -7.179 5.547 12.373 1.00 88.00 77 LYS A N 1
ATOM 615 C CA . LYS A 1 77 ? -7.889 5.055 13.566 1.00 88.00 77 LYS A CA 1
ATOM 616 C C . LYS A 1 77 ? -8.969 4.003 13.261 1.00 88.00 77 LYS A C 1
ATOM 618 O O . LYS A 1 77 ? -9.442 3.360 14.190 1.00 88.00 77 LYS A O 1
ATOM 623 N N . LYS A 1 78 ? -9.388 3.851 11.998 1.00 87.44 78 LYS A N 1
ATOM 624 C CA . LYS A 1 78 ? -10.416 2.888 11.570 1.00 87.44 78 LYS A CA 1
ATOM 625 C C . LYS A 1 78 ? -9.820 1.609 10.990 1.00 87.44 78 LYS A C 1
ATOM 627 O O . LYS A 1 78 ? -10.321 0.523 11.269 1.00 87.44 78 LYS A O 1
ATOM 632 N N . ALA A 1 79 ? -8.768 1.721 10.185 1.00 91.94 79 ALA A N 1
ATOM 633 C CA . ALA A 1 79 ? -8.145 0.590 9.510 1.00 91.94 79 ALA A CA 1
ATOM 634 C C . ALA A 1 79 ? -6.708 0.905 9.091 1.00 91.94 79 ALA A C 1
ATOM 636 O O . ALA A 1 79 ? -6.303 2.059 9.009 1.00 91.94 79 ALA A O 1
ATOM 637 N N . TYR A 1 80 ? -5.940 -0.133 8.791 1.00 93.75 80 TYR A N 1
ATOM 638 C CA . TYR A 1 80 ? -4.610 -0.034 8.198 1.00 93.75 80 TYR A CA 1
ATOM 639 C C . TYR A 1 80 ? -4.464 -1.075 7.093 1.00 93.75 80 TYR A C 1
ATOM 641 O O . TYR A 1 80 ? -5.111 -2.126 7.119 1.00 93.75 80 TYR A O 1
ATOM 649 N N . GLY A 1 81 ? -3.616 -0.808 6.108 1.00 94.06 81 GLY A N 1
ATOM 650 C CA . GLY A 1 81 ? -3.491 -1.697 4.965 1.00 94.06 81 GLY A CA 1
ATOM 651 C C . GLY A 1 81 ? -2.374 -1.332 4.009 1.00 94.06 81 GLY A C 1
ATOM 652 O O . GLY A 1 81 ? -1.641 -0.366 4.212 1.00 94.06 81 GLY A O 1
ATOM 653 N N . ALA A 1 82 ? -2.258 -2.144 2.965 1.00 95.19 82 ALA 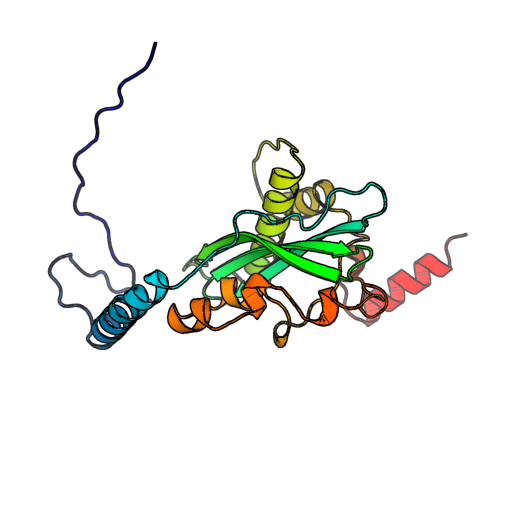A N 1
ATOM 654 C CA . ALA A 1 82 ? -1.302 -1.950 1.892 1.00 95.19 82 ALA A CA 1
ATOM 655 C C . ALA A 1 82 ? -1.878 -2.333 0.527 1.00 95.19 82 ALA A C 1
ATOM 657 O O . ALA A 1 82 ? -2.685 -3.259 0.428 1.00 95.19 82 ALA A O 1
ATOM 658 N N . ALA A 1 83 ? -1.421 -1.643 -0.514 1.00 94.56 83 ALA A N 1
ATOM 659 C CA . ALA A 1 83 ? -1.707 -1.917 -1.917 1.00 94.56 83 ALA A CA 1
ATOM 660 C C . ALA A 1 83 ? -0.389 -2.060 -2.685 1.00 94.56 83 ALA A C 1
ATOM 662 O O . ALA A 1 83 ? 0.529 -1.264 -2.493 1.00 94.56 83 ALA A O 1
ATOM 663 N N . ILE A 1 84 ? -0.297 -3.066 -3.549 1.00 93.94 84 ILE A N 1
ATOM 664 C CA . ILE A 1 84 ? 0.871 -3.318 -4.391 1.00 93.94 84 ILE A CA 1
ATOM 665 C C . ILE A 1 84 ? 0.459 -3.207 -5.847 1.00 93.94 84 ILE A C 1
ATOM 667 O O . ILE A 1 84 ? -0.467 -3.887 -6.292 1.00 93.94 84 ILE A O 1
ATOM 671 N N . TYR A 1 85 ? 1.183 -2.368 -6.572 1.00 92.88 85 TYR A N 1
ATOM 672 C CA . TYR A 1 85 ? 1.005 -2.111 -7.989 1.00 92.88 85 TYR A CA 1
ATOM 673 C C . TYR A 1 85 ? 2.183 -2.671 -8.771 1.00 92.88 85 TYR A C 1
ATOM 675 O O . TYR A 1 85 ? 3.318 -2.656 -8.293 1.00 92.88 85 TYR A O 1
ATOM 683 N N . LEU A 1 86 ? 1.903 -3.135 -9.980 1.00 90.94 86 LEU A N 1
ATOM 684 C CA . LEU A 1 86 ? 2.902 -3.436 -10.985 1.00 90.94 86 LEU A CA 1
ATOM 685 C C . LEU A 1 86 ? 2.989 -2.233 -11.909 1.00 90.94 86 LEU A C 1
ATOM 687 O O . LEU A 1 86 ? 1.975 -1.843 -12.486 1.00 90.94 86 LEU A O 1
ATOM 691 N N . ARG A 1 87 ? 4.174 -1.641 -12.007 1.00 91.50 87 ARG A N 1
ATOM 692 C CA . ARG A 1 87 ? 4.497 -0.619 -12.996 1.00 91.50 87 ARG A CA 1
ATOM 693 C C . ARG A 1 87 ? 5.303 -1.293 -14.098 1.00 91.50 87 ARG A C 1
ATOM 695 O O . ARG A 1 87 ? 6.348 -1.863 -13.805 1.00 91.50 87 ARG A O 1
ATOM 702 N N . THR A 1 88 ? 4.821 -1.225 -15.330 1.00 89.75 88 THR A N 1
ATOM 703 C CA . THR A 1 88 ? 5.508 -1.772 -16.501 1.00 89.75 88 THR A CA 1
ATOM 704 C C . THR A 1 88 ? 5.817 -0.631 -17.449 1.00 89.75 88 THR A C 1
ATOM 706 O O . THR A 1 88 ? 4.911 0.032 -17.950 1.00 89.75 88 THR A O 1
ATOM 709 N N . LYS A 1 89 ? 7.101 -0.385 -17.687 1.00 89.25 89 LYS A N 1
ATOM 710 C CA . LYS A 1 89 ? 7.576 0.542 -18.706 1.00 89.25 89 LYS A CA 1
ATOM 711 C C . LYS A 1 89 ? 7.936 -0.275 -19.938 1.00 89.25 89 LYS A C 1
ATOM 713 O O . LYS A 1 89 ? 8.943 -0.973 -19.956 1.00 89.25 89 LYS A O 1
ATOM 718 N N . SER A 1 90 ? 7.079 -0.172 -20.944 1.00 86.19 90 SER A N 1
ATOM 719 C CA . SER A 1 90 ? 7.219 -0.858 -22.225 1.00 86.19 90 SER A CA 1
ATOM 720 C C . SER A 1 90 ? 7.459 0.141 -23.354 1.00 86.19 90 SER A C 1
ATOM 722 O O . SER A 1 90 ? 7.378 1.360 -23.169 1.00 86.19 90 SER A O 1
ATOM 724 N N . ARG A 1 91 ? 7.663 -0.378 -24.568 1.00 83.62 91 ARG A N 1
ATOM 725 C CA . ARG A 1 91 ? 7.726 0.421 -25.805 1.00 83.62 91 ARG A CA 1
ATOM 726 C C . ARG A 1 91 ? 6.445 1.230 -26.067 1.00 83.62 91 ARG A C 1
ATOM 728 O O . ARG A 1 91 ? 6.495 2.257 -26.735 1.00 83.62 91 ARG A O 1
ATOM 735 N N . HIS A 1 92 ? 5.308 0.784 -25.531 1.00 83.88 92 HIS A N 1
ATOM 736 C CA . HIS A 1 92 ? 3.999 1.430 -25.684 1.00 83.88 92 HIS A CA 1
ATOM 737 C C . HIS A 1 92 ? 3.687 2.451 -24.580 1.00 83.88 92 HIS A C 1
ATOM 739 O O . HIS A 1 92 ? 2.596 3.016 -24.551 1.00 83.88 92 HIS A O 1
ATOM 745 N N . GLY A 1 93 ? 4.635 2.694 -23.672 1.00 87.38 93 GLY A N 1
ATOM 746 C CA . GLY A 1 93 ? 4.481 3.602 -22.543 1.00 87.38 93 GLY A CA 1
ATOM 747 C C . GLY A 1 93 ? 4.455 2.878 -21.201 1.00 87.38 93 GLY A C 1
ATOM 748 O O . GLY A 1 93 ? 4.850 1.714 -21.081 1.00 87.38 93 GLY A O 1
ATOM 749 N N . ILE A 1 94 ? 4.023 3.608 -20.172 1.00 90.56 94 ILE A N 1
ATOM 750 C CA . ILE A 1 94 ? 4.022 3.147 -18.783 1.00 90.56 94 ILE A CA 1
ATOM 751 C C . ILE A 1 94 ? 2.603 2.773 -18.379 1.00 90.56 94 ILE A C 1
ATOM 753 O O . ILE A 1 94 ? 1.711 3.623 -18.375 1.00 90.56 94 ILE A O 1
ATOM 757 N N . SER A 1 95 ? 2.412 1.520 -17.984 1.00 89.62 95 SER A N 1
ATOM 758 C CA . SER A 1 95 ? 1.172 1.046 -17.384 1.00 89.62 95 SER A CA 1
ATOM 759 C C . SER A 1 95 ? 1.367 0.769 -15.899 1.00 89.62 95 SER A C 1
ATOM 761 O O . SER A 1 95 ? 2.453 0.417 -15.434 1.00 89.62 95 SER A O 1
ATOM 763 N N . VAL A 1 96 ? 0.300 0.968 -15.128 1.00 90.81 96 VAL A N 1
ATOM 764 C CA . VAL A 1 96 ? 0.288 0.702 -13.691 1.00 90.81 96 VAL A CA 1
ATOM 765 C C . VAL A 1 96 ? -1.001 -0.024 -13.357 1.00 90.81 96 VAL A C 1
ATOM 767 O O . VAL A 1 96 ? -2.087 0.468 -13.666 1.00 90.81 96 VAL A O 1
ATOM 770 N N . LYS A 1 97 ? -0.890 -1.189 -12.720 1.00 90.06 97 LYS A N 1
ATOM 771 C CA . LYS A 1 97 ? -2.049 -2.009 -12.352 1.00 90.06 97 LYS A CA 1
ATOM 772 C C . LYS A 1 97 ? -1.938 -2.541 -10.939 1.00 90.06 97 LYS A C 1
ATOM 774 O O . LYS A 1 97 ? -0.865 -2.954 -10.501 1.00 90.06 97 LYS A O 1
ATOM 779 N N . LEU A 1 98 ? -3.059 -2.567 -10.229 1.00 90.88 98 LEU A N 1
ATOM 780 C CA . LEU A 1 98 ? -3.148 -3.192 -8.916 1.00 90.88 98 LEU A CA 1
ATOM 781 C C . LEU A 1 98 ? -2.923 -4.710 -9.028 1.00 90.88 98 LEU A C 1
ATOM 783 O O . LEU A 1 98 ? -3.678 -5.410 -9.697 1.00 90.88 98 LEU A O 1
ATOM 787 N N . VAL A 1 99 ? -1.907 -5.221 -8.332 1.00 90.62 99 VAL A N 1
ATOM 788 C CA . VAL A 1 99 ? -1.629 -6.662 -8.213 1.00 90.62 99 VAL A CA 1
ATOM 789 C C . VAL A 1 99 ? -2.449 -7.252 -7.075 1.00 90.62 99 VAL A C 1
ATOM 791 O O . VAL A 1 99 ? -3.091 -8.290 -7.205 1.00 90.62 99 VAL A O 1
ATOM 794 N N . THR A 1 100 ? -2.385 -6.607 -5.911 1.00 91.44 100 THR A N 1
ATOM 795 C CA . THR A 1 100 ? -3.066 -7.067 -4.705 1.00 91.44 100 THR A CA 1
ATOM 796 C C . THR A 1 100 ? -3.137 -5.954 -3.669 1.00 91.44 100 THR A C 1
ATOM 798 O O . THR A 1 100 ? -2.308 -5.045 -3.634 1.00 91.44 100 THR A O 1
ATOM 801 N N . SER A 1 101 ? -4.116 -6.053 -2.781 1.00 92.94 101 SER A N 1
ATOM 802 C CA . SER A 1 101 ? -4.262 -5.176 -1.628 1.00 92.94 101 SER A CA 1
ATOM 803 C C . SER A 1 101 ? -4.730 -5.967 -0.418 1.00 92.94 101 SER A C 1
ATOM 805 O O . SER A 1 101 ? -5.439 -6.966 -0.549 1.00 92.94 101 SER A O 1
ATOM 807 N N . LYS A 1 102 ? -4.374 -5.500 0.776 1.00 92.38 102 LYS A N 1
ATOM 808 C CA . LYS A 1 102 ? -4.834 -6.079 2.036 1.00 92.38 102 LYS A CA 1
ATOM 809 C C . LYS A 1 102 ? -5.091 -4.988 3.063 1.00 92.38 102 LYS A C 1
ATOM 811 O O . LYS A 1 102 ? -4.185 -4.223 3.379 1.00 92.38 102 LYS A O 1
ATOM 816 N N . SER A 1 103 ? -6.295 -4.969 3.625 1.00 92.19 103 SER A N 1
ATOM 817 C CA . SER A 1 103 ? -6.698 -4.086 4.723 1.00 92.19 103 SER A CA 1
ATOM 818 C C . SER A 1 103 ? -7.020 -4.886 5.989 1.00 92.19 103 SER A C 1
ATOM 820 O O . SER A 1 103 ? -7.261 -6.098 5.950 1.00 92.19 103 SER A O 1
ATOM 822 N N . ARG A 1 104 ? -6.965 -4.216 7.141 1.00 90.38 104 ARG A N 1
ATOM 823 C CA . ARG A 1 104 ? -7.332 -4.736 8.460 1.00 90.38 104 ARG A CA 1
ATOM 824 C C . ARG A 1 104 ? -7.999 -3.639 9.273 1.00 90.38 104 ARG A C 1
ATOM 826 O O . ARG A 1 104 ? -7.509 -2.514 9.300 1.00 90.38 104 ARG A O 1
ATOM 833 N N . VAL A 1 105 ? -9.071 -3.986 9.978 1.00 90.81 105 VAL A N 1
ATOM 834 C CA . VAL A 1 105 ? -9.730 -3.077 10.924 1.00 90.81 105 VAL A CA 1
ATOM 835 C C . VAL A 1 105 ? -8.766 -2.757 12.069 1.00 90.81 105 VAL A C 1
ATOM 837 O O . VAL A 1 105 ? -8.076 -3.645 12.584 1.00 90.81 105 VAL A O 1
ATOM 840 N N . ALA A 1 106 ? -8.683 -1.482 12.439 1.00 87.69 106 ALA A N 1
ATOM 841 C CA . ALA A 1 106 ? -7.866 -1.039 13.556 1.00 87.69 106 ALA A CA 1
ATOM 842 C C . ALA A 1 106 ? -8.447 -1.607 14.864 1.00 87.69 106 ALA A C 1
ATOM 844 O O . ALA A 1 106 ? -9.668 -1.606 15.043 1.00 87.69 106 ALA A O 1
ATOM 845 N N . PRO A 1 107 ? -7.609 -2.118 15.784 1.00 85.06 107 PRO A N 1
ATOM 846 C CA . PRO A 1 107 ? -8.089 -2.580 17.078 1.00 85.06 107 PRO A CA 1
ATOM 847 C C . PRO A 1 107 ? -8.867 -1.482 17.806 1.00 85.06 107 PRO A C 1
ATOM 849 O O . PRO A 1 107 ? -8.460 -0.325 17.802 1.00 85.06 107 PRO A O 1
ATOM 852 N N . LEU A 1 108 ? -9.953 -1.864 18.480 1.00 79.62 108 LEU A N 1
ATOM 853 C CA . LEU A 1 108 ? -10.740 -0.948 19.314 1.00 79.62 108 LEU A CA 1
ATOM 854 C C . LEU A 1 108 ? -9.996 -0.515 20.586 1.00 79.62 108 LEU A C 1
ATOM 856 O O . LEU A 1 108 ? -10.397 0.442 21.245 1.00 79.62 108 LEU A O 1
ATOM 860 N N . SER A 1 109 ? -8.936 -1.237 20.962 1.00 76.12 109 SER A N 1
ATOM 861 C CA . SER A 1 109 ? -8.025 -0.784 22.007 1.00 76.12 109 SER A CA 1
ATOM 862 C C . SER A 1 109 ? -7.338 0.502 21.554 1.00 76.12 109 SER A C 1
ATOM 864 O O . SER A 1 109 ? -7.066 0.681 20.371 1.00 76.12 109 SER A O 1
ATOM 866 N N . CYS A 1 110 ? -7.060 1.412 22.489 1.00 68.81 110 CYS A N 1
ATOM 867 C CA . CYS A 1 110 ? -6.399 2.679 22.185 1.00 68.81 110 CYS A CA 1
ATOM 868 C C . CYS A 1 110 ? -4.951 2.419 21.727 1.00 68.81 110 CYS A C 1
ATOM 870 O O . CYS A 1 110 ? -4.007 2.400 22.517 1.00 68.81 110 CYS A O 1
ATOM 872 N N . VAL A 1 111 ? -4.787 2.128 20.440 1.00 78.25 111 VAL A N 1
ATOM 873 C CA . VAL A 1 111 ? -3.501 1.974 19.770 1.00 78.25 111 VAL A CA 1
ATOM 874 C C . VAL A 1 111 ? -3.138 3.328 19.178 1.00 78.25 111 VAL A C 1
ATOM 876 O O . VAL A 1 111 ? -3.964 3.996 18.559 1.00 78.25 111 VAL A O 1
ATOM 879 N N . THR A 1 112 ? -1.896 3.752 19.384 1.00 86.75 112 THR A N 1
ATOM 880 C CA . THR A 1 112 ? -1.422 5.036 18.871 1.00 86.75 112 THR A CA 1
ATOM 881 C C . THR A 1 112 ? -1.332 5.014 17.343 1.00 86.75 112 THR A C 1
ATOM 883 O O . THR A 1 112 ? -1.061 3.972 16.742 1.00 86.75 112 THR A O 1
ATOM 886 N N . GLN A 1 113 ? -1.511 6.175 16.710 1.00 85.94 113 GLN A N 1
ATOM 887 C CA . GLN A 1 113 ? -1.387 6.328 15.255 1.00 85.94 113 GLN A CA 1
ATOM 888 C C . GLN A 1 113 ? -0.045 5.777 14.710 1.00 85.94 113 GLN A C 1
ATOM 890 O O . GLN A 1 113 ? -0.097 4.946 13.802 1.00 85.94 113 GLN A O 1
ATOM 895 N N . PRO A 1 114 ? 1.129 6.058 15.322 1.00 85.81 114 PRO A N 1
ATOM 896 C CA . PRO A 1 114 ? 2.403 5.489 14.861 1.00 85.81 114 PRO A CA 1
ATOM 897 C C . PRO A 1 114 ? 2.463 3.955 14.910 1.00 85.81 114 PRO A C 1
ATOM 899 O O . PRO A 1 114 ? 3.094 3.307 14.076 1.00 85.81 114 PRO A O 1
ATOM 902 N N . ARG A 1 115 ? 1.784 3.323 15.879 1.00 86.88 115 ARG A N 1
ATOM 903 C CA . ARG A 1 115 ? 1.709 1.854 15.945 1.00 86.88 115 ARG A CA 1
ATOM 904 C C . ARG A 1 115 ? 0.867 1.290 14.803 1.00 86.88 115 ARG A C 1
ATOM 906 O O . ARG A 1 115 ? 1.197 0.220 14.299 1.00 86.88 115 ARG A O 1
ATOM 913 N N . LEU A 1 116 ? -0.205 1.975 14.408 1.00 89.88 116 LEU A N 1
ATOM 914 C CA . LEU A 1 116 ? -1.029 1.570 13.267 1.00 89.88 116 LEU A CA 1
ATOM 915 C C . LEU A 1 116 ? -0.262 1.736 11.951 1.00 89.88 116 LEU A C 1
ATOM 917 O O . LEU A 1 116 ? -0.297 0.828 11.125 1.00 89.88 116 LEU A O 1
ATOM 921 N N . GLU A 1 117 ? 0.500 2.819 11.798 1.00 89.06 117 GLU A N 1
ATOM 922 C CA . GLU A 1 117 ? 1.393 3.042 10.651 1.00 89.06 117 GLU A CA 1
ATOM 923 C C . GLU A 1 117 ? 2.437 1.925 10.528 1.00 89.06 117 GLU A C 1
ATOM 925 O O . GLU A 1 117 ? 2.565 1.309 9.468 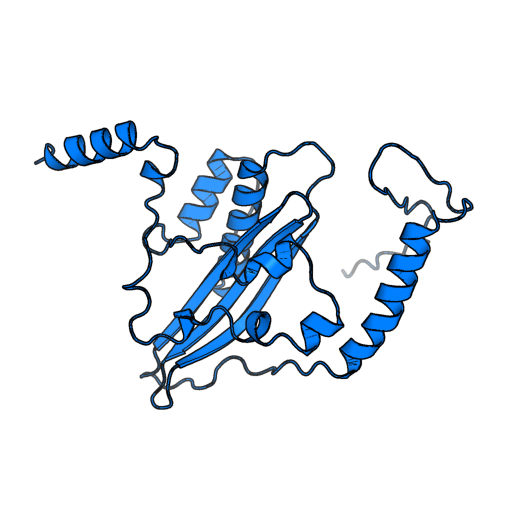1.00 89.06 117 GLU A O 1
ATOM 930 N N . LEU A 1 118 ? 3.091 1.555 11.637 1.00 89.69 118 LEU A N 1
ATOM 931 C CA 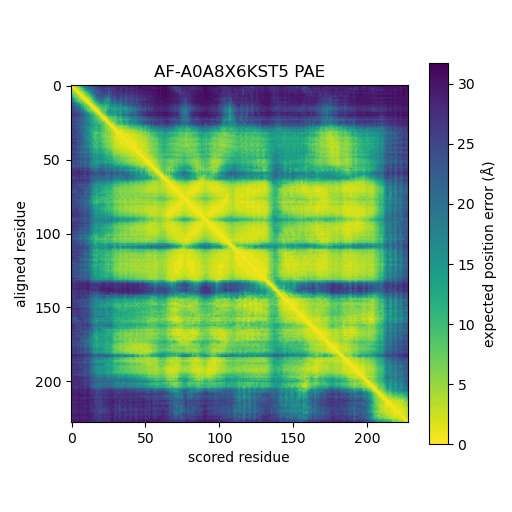. LEU A 1 118 ? 4.026 0.425 11.671 1.00 89.69 118 LEU A CA 1
ATOM 932 C C . LEU A 1 118 ? 3.356 -0.905 11.284 1.00 89.69 118 LEU A C 1
ATOM 934 O O . LEU A 1 118 ? 3.962 -1.751 10.623 1.00 89.69 118 LEU A O 1
ATOM 938 N N . LEU A 1 119 ? 2.105 -1.123 11.696 1.00 91.31 119 LEU A N 1
ATOM 939 C CA . LEU A 1 119 ? 1.345 -2.310 11.299 1.00 91.31 119 LEU A CA 1
ATOM 940 C C . LEU A 1 119 ? 0.963 -2.282 9.811 1.00 91.31 119 LEU A C 1
ATOM 942 O O . LEU A 1 119 ? 0.991 -3.337 9.176 1.00 91.31 119 LEU A O 1
ATOM 946 N N . GLY A 1 120 ? 0.648 -1.114 9.249 1.00 90.81 120 GLY A N 1
ATOM 947 C CA . GLY A 1 120 ? 0.440 -0.919 7.811 1.00 90.81 120 GLY A CA 1
ATOM 948 C C . GLY A 1 120 ? 1.688 -1.273 7.002 1.00 90.81 120 GLY A C 1
ATOM 949 O O . GLY A 1 120 ? 1.618 -2.105 6.095 1.00 90.81 120 GLY A O 1
ATOM 950 N N . ALA A 1 121 ? 2.846 -0.739 7.397 1.00 91.50 121 ALA A N 1
ATOM 951 C CA . ALA A 1 121 ? 4.138 -1.042 6.778 1.00 91.50 121 ALA A CA 1
ATOM 952 C C . ALA A 1 121 ? 4.485 -2.540 6.849 1.00 91.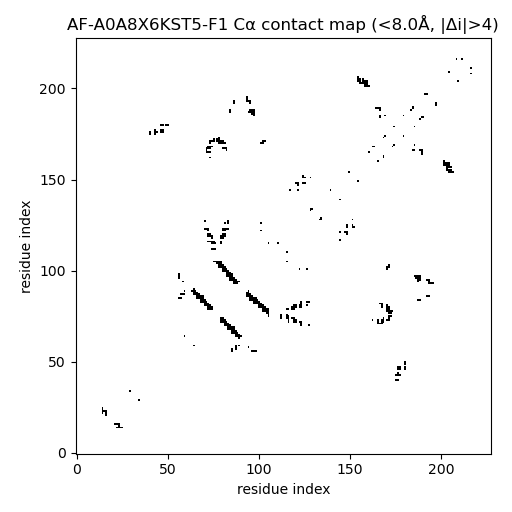50 121 ALA A C 1
ATOM 954 O O . ALA A 1 121 ? 4.945 -3.136 5.875 1.00 91.50 121 ALA A O 1
ATOM 955 N N . LEU A 1 122 ? 4.175 -3.195 7.972 1.00 90.38 122 LEU A N 1
ATOM 956 C CA . LEU A 1 122 ? 4.341 -4.641 8.118 1.00 90.38 122 LEU A CA 1
ATOM 957 C C . LEU A 1 122 ? 3.461 -5.437 7.145 1.00 90.38 122 LEU A C 1
ATOM 959 O O . LEU A 1 122 ? 3.905 -6.431 6.569 1.00 90.38 122 LEU A O 1
ATOM 963 N N . VAL A 1 123 ? 2.197 -5.034 6.976 1.00 92.44 123 VAL A N 1
ATOM 964 C CA . VAL A 1 123 ? 1.291 -5.671 6.009 1.00 92.44 123 VAL A CA 1
ATOM 965 C C . VAL A 1 123 ? 1.848 -5.521 4.594 1.00 92.44 123 VAL A C 1
ATOM 967 O O . VAL A 1 123 ? 1.867 -6.511 3.864 1.00 92.44 123 VAL A O 1
ATOM 970 N N . ALA A 1 124 ? 2.359 -4.338 4.244 1.00 92.44 124 ALA A N 1
ATOM 971 C CA . ALA A 1 124 ? 3.043 -4.075 2.980 1.00 92.44 124 ALA A CA 1
ATOM 972 C C . ALA A 1 124 ? 4.241 -5.011 2.755 1.00 92.44 124 ALA A C 1
ATOM 974 O O . ALA A 1 124 ? 4.261 -5.745 1.766 1.00 92.44 124 ALA A O 1
ATOM 975 N N . ALA A 1 125 ? 5.193 -5.051 3.693 1.00 90.19 125 ALA A N 1
ATOM 976 C CA . ALA A 1 125 ? 6.403 -5.870 3.584 1.00 90.19 125 ALA A CA 1
ATOM 977 C C . ALA A 1 125 ? 6.083 -7.362 3.402 1.00 90.19 125 ALA A C 1
ATOM 979 O O . ALA A 1 125 ? 6.637 -8.035 2.532 1.00 90.19 125 ALA A O 1
ATOM 980 N N . ARG A 1 126 ? 5.120 -7.882 4.172 1.00 89.88 126 ARG A N 1
ATOM 981 C CA . ARG A 1 126 ? 4.672 -9.279 4.064 1.00 89.88 126 ARG A CA 1
ATOM 982 C C . ARG A 1 126 ? 3.997 -9.582 2.738 1.00 89.88 126 ARG A C 1
ATOM 984 O O . ARG A 1 126 ? 4.203 -10.657 2.179 1.00 89.88 126 ARG A O 1
ATOM 991 N N . LEU A 1 127 ? 3.161 -8.665 2.257 1.00 90.94 127 LEU A N 1
ATOM 992 C CA . LEU A 1 127 ? 2.452 -8.835 0.995 1.00 90.94 127 LEU A CA 1
ATOM 993 C C . LEU A 1 127 ? 3.446 -8.842 -0.173 1.00 90.94 1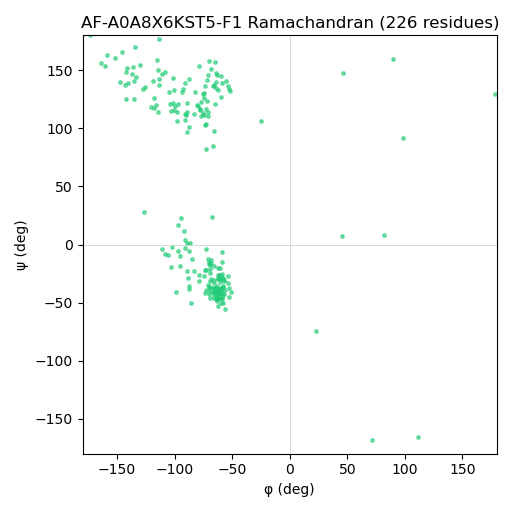27 LEU A C 1
ATOM 995 O O . LEU A 1 127 ? 3.384 -9.740 -1.008 1.00 90.94 127 LEU A O 1
ATOM 999 N N . ALA A 1 128 ? 4.423 -7.931 -0.161 1.00 89.62 128 ALA A N 1
ATOM 1000 C CA . ALA A 1 128 ? 5.499 -7.882 -1.146 1.00 89.62 128 ALA A CA 1
ATOM 1001 C C . ALA A 1 128 ? 6.375 -9.144 -1.103 1.00 89.62 128 ALA A C 1
ATOM 1003 O O . ALA A 1 128 ? 6.633 -9.751 -2.139 1.00 89.62 128 ALA A O 1
ATOM 1004 N N . SER A 1 129 ? 6.771 -9.588 0.094 1.00 87.00 129 SER A N 1
ATOM 1005 C CA . SER A 1 129 ? 7.533 -10.827 0.306 1.00 87.00 129 SER A CA 1
ATOM 1006 C C . SER A 1 129 ? 6.811 -12.056 -0.255 1.00 87.00 129 SER A C 1
ATOM 1008 O O . SER A 1 129 ? 7.424 -12.875 -0.939 1.00 87.00 129 SER A O 1
ATOM 1010 N N . LYS A 1 130 ? 5.490 -12.147 -0.040 1.00 85.06 130 LYS A N 1
ATOM 1011 C CA . LYS A 1 130 ? 4.661 -13.238 -0.565 1.00 85.06 130 LYS A CA 1
ATOM 1012 C C . LYS A 1 130 ? 4.621 -13.254 -2.096 1.00 85.06 130 LYS A C 1
ATOM 1014 O O . LYS A 1 130 ? 4.701 -14.333 -2.671 1.00 85.06 130 LYS A O 1
ATOM 1019 N N . ILE A 1 131 ? 4.513 -12.091 -2.743 1.00 85.38 131 ILE A N 1
ATOM 1020 C CA . ILE A 1 131 ? 4.542 -11.982 -4.215 1.00 85.38 131 ILE A CA 1
ATOM 1021 C C . ILE A 1 131 ? 5.915 -12.386 -4.755 1.00 85.38 131 ILE A C 1
ATOM 1023 O O . ILE A 1 131 ? 5.994 -13.101 -5.746 1.00 85.38 131 ILE A O 1
ATOM 1027 N N . LYS A 1 132 ? 6.991 -11.988 -4.069 1.00 81.25 132 LYS A N 1
ATOM 1028 C CA . LYS A 1 132 ? 8.372 -12.347 -4.426 1.00 81.25 132 LYS A CA 1
ATOM 1029 C C . LYS A 1 132 ? 8.731 -13.816 -4.133 1.00 81.25 132 LYS A C 1
ATOM 1031 O O . LYS A 1 132 ? 9.839 -14.230 -4.443 1.00 81.25 132 LYS A O 1
ATOM 1036 N N . GLY A 1 133 ? 7.833 -14.604 -3.531 1.00 73.50 133 GLY A N 1
ATOM 1037 C CA . GLY A 1 133 ? 8.051 -16.030 -3.250 1.00 73.50 133 GLY A CA 1
ATOM 1038 C C . GLY A 1 133 ? 8.866 -16.344 -1.987 1.00 73.50 133 GLY A C 1
ATOM 1039 O O . GLY A 1 133 ? 9.170 -17.510 -1.732 1.00 73.50 133 GLY A O 1
ATOM 1040 N N . ASN A 1 134 ? 9.179 -15.350 -1.150 1.00 64.44 134 ASN A N 1
ATOM 1041 C CA . ASN A 1 134 ? 9.952 -15.558 0.078 1.00 64.44 134 ASN A CA 1
ATOM 1042 C C . ASN A 1 134 ? 9.071 -16.159 1.193 1.00 64.44 134 ASN A C 1
ATOM 1044 O O . ASN A 1 134 ? 8.115 -15.540 1.666 1.00 64.44 134 ASN A O 1
ATOM 1048 N N . LYS A 1 135 ? 9.387 -17.379 1.649 1.00 51.56 135 LYS A N 1
ATOM 1049 C CA . LYS A 1 135 ? 8.669 -18.062 2.743 1.00 51.56 135 LYS A CA 1
ATOM 1050 C C . LYS A 1 135 ? 9.197 -17.581 4.103 1.00 51.56 135 LYS A C 1
ATOM 1052 O O . LYS A 1 135 ? 10.322 -17.901 4.464 1.00 51.56 135 LYS A O 1
ATOM 1057 N N . THR A 1 136 ? 8.398 -16.853 4.886 1.00 54.53 136 THR A N 1
ATOM 1058 C CA . THR A 1 136 ? 8.786 -16.367 6.231 1.00 54.53 136 THR A CA 1
ATOM 1059 C C . THR A 1 136 ? 7.970 -17.002 7.371 1.00 54.53 136 THR A C 1
ATOM 1061 O O . THR A 1 136 ? 6.769 -17.244 7.241 1.00 54.53 136 THR A O 1
ATOM 1064 N N . ARG A 1 137 ? 8.636 -17.288 8.507 1.00 47.72 137 ARG A N 1
ATOM 1065 C CA . ARG A 1 137 ? 8.098 -17.923 9.737 1.00 47.72 137 ARG A CA 1
ATOM 1066 C C . ARG A 1 137 ? 8.131 -16.904 10.905 1.00 47.72 137 ARG A C 1
ATOM 1068 O O . ARG A 1 137 ? 9.110 -16.178 11.040 1.00 47.72 137 ARG A O 1
ATOM 1075 N N . TRP A 1 138 ? 7.083 -16.815 11.743 1.00 50.03 138 TRP A N 1
ATOM 1076 C CA . TRP A 1 138 ? 6.796 -15.627 12.600 1.00 50.03 138 TRP A CA 1
ATOM 1077 C C . TRP A 1 138 ? 6.900 -15.825 14.137 1.00 50.03 138 TRP A C 1
ATOM 1079 O O . TRP A 1 138 ? 6.541 -16.903 14.597 1.00 50.03 138 TRP A O 1
ATOM 1089 N N . LYS A 1 139 ? 7.259 -14.760 14.919 1.00 36.06 139 LYS A N 1
ATOM 1090 C CA . LYS A 1 139 ? 6.808 -14.409 16.325 1.00 36.06 139 LYS A CA 1
ATOM 1091 C C . LYS A 1 139 ? 7.465 -13.113 16.947 1.00 36.06 139 LYS A C 1
ATOM 1093 O O . LYS A 1 139 ? 8.683 -13.080 16.948 1.00 36.06 139 LYS A O 1
ATOM 1098 N N . GLN A 1 140 ? 6.665 -12.153 17.503 1.00 42.91 140 GLN A N 1
ATOM 1099 C CA . GLN A 1 140 ? 6.840 -10.980 18.470 1.00 42.91 140 GLN A CA 1
ATOM 1100 C C . GLN A 1 140 ? 7.999 -9.929 18.358 1.00 42.91 140 GLN A C 1
ATOM 1102 O O . GLN A 1 140 ? 9.115 -10.341 18.116 1.00 42.91 140 GLN A O 1
ATOM 1107 N N . PHE A 1 141 ? 7.948 -8.612 18.698 1.00 49.84 141 PHE A N 1
ATOM 1108 C CA . PHE A 1 141 ? 7.045 -7.426 18.574 1.00 49.84 141 PHE A CA 1
ATOM 1109 C C . PHE A 1 141 ? 7.970 -6.156 18.399 1.00 49.84 141 PHE A C 1
ATOM 1111 O O . PHE A 1 141 ? 9.176 -6.270 18.582 1.00 49.84 141 PHE A O 1
ATOM 1118 N N . VAL A 1 142 ? 7.438 -4.985 17.985 1.00 52.34 142 VAL A N 1
ATOM 1119 C CA . VAL A 1 142 ? 8.091 -3.721 17.484 1.00 52.34 142 VAL A CA 1
ATOM 1120 C C . VAL A 1 142 ? 9.511 -3.787 16.896 1.00 52.34 142 VAL A C 1
ATOM 1122 O O . VAL A 1 142 ? 9.617 -3.684 15.679 1.00 52.34 142 VAL A O 1
ATOM 1125 N N . ALA A 1 143 ? 10.579 -3.938 17.689 1.00 55.66 143 ALA A N 1
ATOM 1126 C CA . ALA A 1 143 ? 11.956 -4.002 17.172 1.00 55.66 143 ALA A CA 1
ATOM 1127 C C . ALA A 1 143 ? 12.099 -5.122 16.132 1.00 55.66 143 ALA A C 1
ATOM 1129 O O . ALA A 1 143 ? 12.659 -4.930 15.056 1.00 55.66 143 ALA A O 1
ATOM 1130 N N . LYS A 1 144 ? 11.438 -6.259 16.382 1.00 66.56 144 LYS A N 1
ATOM 1131 C CA . LYS A 1 144 ? 11.367 -7.330 15.392 1.00 66.56 144 LYS A CA 1
ATOM 1132 C C . LYS A 1 144 ? 10.578 -6.937 14.148 1.00 66.56 144 LYS A C 1
ATOM 1134 O O . LYS A 1 144 ? 10.908 -7.435 13.094 1.00 66.56 144 LYS A O 1
ATOM 1139 N N . ARG A 1 145 ? 9.570 -6.059 14.229 1.00 70.81 145 ARG A N 1
ATOM 1140 C CA . ARG A 1 145 ? 8.831 -5.585 13.042 1.00 70.81 145 ARG A CA 1
ATOM 1141 C C . ARG A 1 145 ? 9.656 -4.633 12.197 1.00 70.81 145 ARG A C 1
ATOM 1143 O O . ARG A 1 145 ? 9.559 -4.726 10.987 1.00 70.81 145 ARG A O 1
ATOM 1150 N N . ILE A 1 146 ? 10.439 -3.750 12.813 1.00 74.69 146 ILE A N 1
ATOM 1151 C CA . ILE A 1 146 ? 11.377 -2.899 12.073 1.00 74.69 146 ILE A CA 1
ATOM 1152 C C . ILE A 1 146 ? 12.399 -3.799 11.382 1.00 74.69 146 ILE A C 1
ATOM 1154 O O . ILE A 1 146 ? 12.473 -3.763 10.163 1.00 74.69 146 ILE A O 1
ATOM 1158 N N . ASN A 1 147 ? 13.049 -4.702 12.125 1.00 75.19 147 ASN A N 1
ATOM 1159 C CA . ASN A 1 147 ? 13.987 -5.680 11.560 1.00 75.19 147 ASN A CA 1
ATOM 1160 C C . ASN A 1 147 ? 13.339 -6.578 10.493 1.00 75.19 147 ASN A C 1
ATOM 1162 O O . ASN A 1 147 ? 13.963 -6.961 9.512 1.00 75.19 147 ASN A O 1
ATOM 1166 N N . GLU A 1 148 ? 12.074 -6.946 10.668 1.00 80.06 148 GLU A N 1
ATOM 1167 C CA . GLU A 1 148 ? 11.309 -7.731 9.701 1.00 80.06 148 GLU A CA 1
ATOM 1168 C C . GLU A 1 148 ? 11.023 -6.917 8.438 1.00 80.06 148 GLU A C 1
ATOM 1170 O O . GLU A 1 148 ? 11.234 -7.406 7.338 1.00 80.06 148 GLU A O 1
ATOM 1175 N N . ILE A 1 149 ? 10.582 -5.667 8.567 1.00 80.50 149 ILE A N 1
ATOM 1176 C CA . ILE A 1 149 ? 10.344 -4.791 7.420 1.00 80.50 149 ILE A CA 1
ATOM 1177 C C . ILE A 1 149 ? 11.666 -4.550 6.680 1.00 80.50 149 ILE A C 1
ATOM 1179 O O . ILE A 1 149 ? 11.695 -4.714 5.464 1.00 80.50 149 ILE A O 1
ATOM 1183 N N . THR A 1 150 ? 12.761 -4.244 7.379 1.00 77.19 150 THR A N 1
ATOM 1184 C CA . THR A 1 150 ? 14.080 -4.002 6.765 1.00 77.19 150 THR A CA 1
ATOM 1185 C C . THR A 1 150 ? 14.762 -5.268 6.240 1.00 77.19 150 THR A C 1
ATOM 1187 O O . THR A 1 150 ? 15.595 -5.175 5.351 1.00 77.19 150 THR A O 1
ATOM 1190 N N . SER A 1 151 ? 14.408 -6.462 6.727 1.00 78.75 151 SER A N 1
ATOM 1191 C CA . SER A 1 151 ? 14.871 -7.731 6.130 1.00 78.75 151 SER A CA 1
ATOM 1192 C C . SER A 1 151 ? 14.024 -8.178 4.938 1.00 78.75 151 SER A C 1
ATOM 1194 O O . SER A 1 151 ? 14.491 -8.946 4.101 1.00 7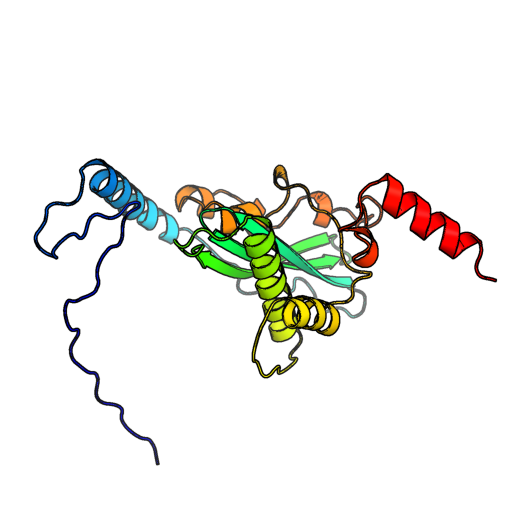8.75 151 SER A O 1
ATOM 1196 N N . LEU A 1 152 ? 12.774 -7.715 4.843 1.00 81.44 152 LEU A N 1
ATOM 1197 C CA . LEU A 1 152 ? 11.858 -8.032 3.743 1.00 81.44 152 LEU A CA 1
ATOM 1198 C C . LEU A 1 152 ? 11.839 -6.978 2.631 1.00 81.44 152 LEU A C 1
ATOM 1200 O O . LEU A 1 152 ? 11.346 -7.252 1.533 1.00 81.44 152 LEU A O 1
ATOM 1204 N N . THR A 1 153 ? 12.318 -5.773 2.916 1.00 82.06 153 THR A N 1
ATOM 1205 C CA . THR A 1 153 ? 12.317 -4.629 2.005 1.00 82.06 153 THR A CA 1
ATOM 1206 C C . THR A 1 153 ? 13.650 -3.913 2.093 1.00 82.06 153 THR A C 1
ATOM 1208 O O . THR A 1 153 ? 14.241 -3.847 3.162 1.00 82.06 153 THR A O 1
ATOM 1211 N N . ASP A 1 154 ? 14.102 -3.358 0.977 1.00 82.50 154 ASP A N 1
ATOM 1212 C CA . ASP A 1 154 ? 15.293 -2.521 0.949 1.00 82.50 154 ASP A CA 1
ATOM 1213 C C . ASP A 1 154 ? 14.942 -1.095 1.426 1.00 82.50 154 ASP A C 1
ATOM 1215 O O . ASP A 1 154 ? 14.101 -0.443 0.795 1.00 82.50 154 ASP A O 1
ATOM 1219 N N . PRO A 1 155 ? 15.560 -0.595 2.513 1.00 79.88 155 PRO A N 1
ATOM 1220 C CA . PRO A 1 155 ? 15.373 0.773 2.983 1.00 79.88 155 PRO A CA 1
ATOM 1221 C C . PRO A 1 155 ? 15.695 1.863 1.963 1.00 79.88 155 PRO A C 1
ATOM 1223 O O . PRO A 1 155 ? 15.075 2.925 1.995 1.00 79.88 155 PRO A O 1
ATOM 1226 N N . GLN A 1 156 ? 16.634 1.621 1.043 1.00 79.81 156 GLN A N 1
ATOM 1227 C CA . GLN A 1 156 ? 16.960 2.590 -0.008 1.00 79.81 156 GLN A CA 1
ATOM 1228 C C . GLN A 1 156 ? 15.811 2.742 -1.014 1.00 79.81 156 GLN A C 1
ATOM 1230 O O . GLN A 1 156 ? 15.715 3.741 -1.719 1.00 79.81 156 GLN A O 1
ATOM 1235 N N . SER A 1 157 ? 14.869 1.807 -1.029 1.00 83.50 157 SER A N 1
ATOM 1236 C CA . SER A 1 157 ? 13.687 1.862 -1.881 1.00 83.50 157 SER A CA 1
ATOM 1237 C C . SER A 1 157 ? 12.477 2.541 -1.211 1.00 83.50 157 SER A C 1
ATOM 1239 O O . SER A 1 157 ? 11.358 2.431 -1.721 1.00 83.50 157 SER A O 1
ATOM 1241 N N . TRP A 1 158 ? 12.644 3.209 -0.059 1.00 85.56 158 TRP A N 1
ATOM 1242 C CA . TRP A 1 158 ? 11.543 3.851 0.674 1.00 85.56 158 TRP A CA 1
ATOM 1243 C C . TRP A 1 158 ? 11.384 5.328 0.310 1.00 85.56 158 TRP A C 1
ATOM 1245 O O . TRP A 1 158 ? 12.328 6.113 0.364 1.00 85.56 158 TRP A O 1
ATOM 1255 N N . TYR A 1 159 ? 10.148 5.731 0.018 1.00 83.44 159 TYR A N 1
ATOM 1256 C CA . TYR A 1 159 ? 9.805 7.099 -0.367 1.00 83.44 159 TYR A CA 1
ATOM 1257 C C . TYR A 1 159 ? 8.581 7.585 0.399 1.00 83.44 159 TYR A C 1
ATOM 1259 O O . TYR A 1 159 ? 7.641 6.826 0.644 1.00 83.44 159 TYR A O 1
ATOM 1267 N N . HIS A 1 160 ? 8.566 8.871 0.745 1.00 83.75 160 HIS A N 1
ATOM 1268 C CA . HIS A 1 160 ? 7.398 9.485 1.359 1.00 83.75 160 HIS A CA 1
ATOM 1269 C C . HIS A 1 160 ? 6.300 9.694 0.309 1.00 83.75 160 HIS A C 1
ATOM 1271 O O . HIS A 1 160 ? 6.531 10.298 -0.740 1.00 83.75 160 HIS A O 1
ATOM 1277 N N . CYS A 1 161 ? 5.080 9.258 0.625 1.00 81.56 161 CYS A N 1
ATOM 1278 C CA . CYS A 1 161 ? 3.895 9.496 -0.190 1.00 81.56 161 CYS A CA 1
ATOM 1279 C C . CYS A 1 161 ? 2.857 10.269 0.629 1.00 81.56 161 CYS A C 1
ATOM 1281 O O . CYS A 1 161 ? 2.374 9.782 1.649 1.00 81.56 161 CYS A O 1
ATOM 1283 N N . ALA A 1 162 ? 2.495 11.473 0.182 1.00 82.06 162 ALA A N 1
ATOM 1284 C CA . ALA A 1 162 ? 1.495 12.277 0.875 1.00 82.06 162 ALA A CA 1
ATOM 1285 C C . ALA A 1 162 ? 0.111 11.604 0.826 1.00 82.06 162 ALA A C 1
ATOM 1287 O O . ALA A 1 162 ? -0.325 11.150 -0.232 1.00 82.06 162 ALA A O 1
ATOM 1288 N N . GLY A 1 163 ? -0.624 11.612 1.944 1.00 76.81 163 GLY A N 1
ATOM 1289 C CA . GLY A 1 163 ? -1.899 10.888 2.079 1.00 76.81 163 GLY A CA 1
ATOM 1290 C C . GLY A 1 163 ? -2.926 11.184 0.976 1.00 76.81 163 GLY A C 1
ATOM 1291 O O . GLY A 1 163 ? -3.559 10.271 0.462 1.00 76.81 163 GLY A O 1
ATOM 1292 N N . LYS A 1 164 ? -3.015 12.439 0.503 1.00 80.88 164 LYS A N 1
ATOM 1293 C CA . LYS A 1 164 ? -3.942 12.832 -0.580 1.00 80.88 164 LYS A CA 1
ATOM 1294 C C . LYS A 1 164 ? -3.716 12.075 -1.891 1.00 80.88 164 LYS A C 1
ATOM 1296 O O . LYS A 1 164 ? -4.662 11.923 -2.662 1.00 80.88 164 LYS A O 1
ATOM 1301 N N . VAL A 1 165 ? -2.488 11.635 -2.159 1.00 82.25 165 VAL A N 1
ATOM 1302 C CA . VAL A 1 165 ? -2.096 10.926 -3.388 1.00 82.25 165 VAL A CA 1
ATOM 1303 C C . VAL A 1 165 ? -1.749 9.456 -3.140 1.00 82.25 165 VAL A C 1
ATOM 1305 O O . VAL A 1 165 ? -1.510 8.732 -4.102 1.00 82.25 165 VAL A O 1
ATOM 1308 N N . ASN A 1 166 ? -1.761 9.007 -1.881 1.00 85.31 166 ASN A N 1
ATOM 1309 C CA . ASN A 1 166 ? -1.489 7.628 -1.500 1.00 85.31 166 ASN A CA 1
ATOM 1310 C C . ASN A 1 166 ? -2.723 6.751 -1.782 1.00 85.31 166 ASN A C 1
ATOM 1312 O O . ASN A 1 166 ? -3.764 6.936 -1.151 1.00 85.31 166 ASN A O 1
ATOM 1316 N N . PRO A 1 167 ? -2.650 5.769 -2.692 1.00 85.94 167 PRO A N 1
ATOM 1317 C CA . PRO A 1 167 ? -3.797 4.921 -2.982 1.00 85.94 167 PRO A CA 1
ATOM 1318 C C . PRO A 1 167 ? -4.156 3.971 -1.824 1.00 85.94 167 PRO A C 1
ATOM 1320 O O . PRO A 1 167 ? -5.281 3.478 -1.780 1.00 85.94 167 PRO A O 1
ATOM 1323 N N . ALA A 1 168 ? -3.249 3.728 -0.868 1.00 86.25 168 ALA A N 1
ATOM 1324 C CA . ALA A 1 168 ? -3.561 2.948 0.331 1.00 86.25 168 ALA A CA 1
ATOM 1325 C C . ALA A 1 168 ? -4.492 3.691 1.312 1.00 86.25 168 ALA A C 1
ATOM 1327 O O . ALA A 1 168 ? -5.083 3.046 2.176 1.00 86.25 168 ALA A O 1
ATOM 1328 N N . ASP A 1 169 ? -4.705 5.001 1.135 1.00 87.94 169 ASP A N 1
ATOM 1329 C CA . ASP A 1 169 ? -5.667 5.797 1.915 1.00 87.94 169 ASP A CA 1
ATOM 1330 C C . ASP A 1 169 ? -7.098 5.238 1.809 1.00 87.94 169 ASP A C 1
ATOM 1332 O O . ASP A 1 169 ? -7.822 5.146 2.800 1.00 87.94 169 ASP A O 1
ATOM 1336 N N . PHE A 1 170 ? -7.477 4.717 0.635 1.00 86.50 170 PHE A N 1
ATOM 1337 C CA . PHE A 1 170 ? -8.770 4.050 0.447 1.00 86.50 170 PHE A CA 1
ATOM 1338 C C . PHE A 1 170 ? -8.921 2.792 1.313 1.00 86.50 170 PHE A C 1
ATOM 1340 O O . PHE A 1 170 ? -10.024 2.449 1.735 1.00 86.50 170 PHE A O 1
ATOM 1347 N N . LEU A 1 171 ? -7.814 2.109 1.612 1.00 84.81 171 LEU A N 1
ATOM 1348 C CA . LEU A 1 171 ? -7.810 0.900 2.436 1.00 84.81 171 LEU A CA 1
ATOM 1349 C C . LEU A 1 171 ? -7.909 1.218 3.929 1.00 84.81 171 LEU A C 1
ATOM 1351 O O . LEU A 1 171 ? -8.453 0.416 4.688 1.00 84.81 171 LEU A O 1
ATOM 1355 N N . SER A 1 172 ? -7.358 2.356 4.354 1.00 83.88 172 SER A N 1
ATOM 1356 C CA . SER A 1 172 ? -7.332 2.775 5.756 1.00 83.88 172 SER A CA 1
ATOM 1357 C C . SER A 1 172 ? -8.586 3.569 6.149 1.00 83.88 172 SER A C 1
ATOM 1359 O O . SER A 1 172 ? -8.994 3.531 7.313 1.00 83.88 172 SER A O 1
ATOM 1361 N N . ARG A 1 173 ? -9.220 4.280 5.205 1.00 83.56 173 ARG A N 1
ATOM 1362 C CA . ARG A 1 173 ? -10.409 5.123 5.446 1.00 83.56 173 ARG A CA 1
ATOM 1363 C C . ARG A 1 173 ? -11.724 4.506 4.982 1.00 83.56 173 ARG A C 1
ATOM 1365 O O . ARG A 1 173 ? -12.772 4.903 5.492 1.00 83.56 173 ARG A O 1
ATOM 1372 N N . GLY A 1 174 ? -11.659 3.521 4.088 1.00 81.88 174 GLY A N 1
ATOM 1373 C CA . GLY A 1 174 ? -12.817 2.902 3.452 1.00 81.88 174 GLY A CA 1
ATOM 1374 C C . GLY A 1 174 ? -13.219 3.601 2.152 1.00 81.88 174 GLY A C 1
ATOM 1375 O O . GLY A 1 174 ? -12.874 4.756 1.904 1.00 81.88 174 GLY A O 1
ATOM 1376 N N . LEU A 1 175 ? -13.960 2.870 1.321 1.00 82.94 175 LEU A N 1
ATOM 1377 C CA . LEU A 1 175 ? -14.476 3.313 0.030 1.00 82.94 175 LEU A CA 1
ATOM 1378 C C . LEU A 1 175 ? -15.900 2.766 -0.132 1.00 82.94 175 LEU A C 1
ATOM 1380 O O . LEU A 1 175 ? -16.148 1.620 0.246 1.00 82.94 175 LEU A O 1
ATOM 1384 N N . SER A 1 176 ? -16.828 3.565 -0.667 1.00 84.06 176 SER A N 1
ATOM 1385 C CA . SER A 1 176 ? -18.162 3.060 -1.025 1.00 84.06 176 SER A CA 1
ATOM 1386 C C . SER A 1 176 ? -18.077 2.129 -2.235 1.00 84.06 176 SER A C 1
ATOM 1388 O O . SER A 1 176 ? -17.125 2.218 -3.016 1.00 84.06 176 SER A O 1
ATOM 1390 N N . ALA A 1 177 ? -19.060 1.244 -2.419 1.00 82.88 177 ALA A N 1
ATOM 1391 C CA . ALA A 1 177 ? -19.049 0.337 -3.570 1.00 82.88 177 ALA A CA 1
ATOM 1392 C C . ALA A 1 177 ? -19.164 1.109 -4.895 1.00 82.88 177 ALA A C 1
ATOM 1394 O O . ALA A 1 177 ? -18.466 0.800 -5.855 1.00 82.88 177 ALA A O 1
ATOM 1395 N N . ASP A 1 178 ? -19.958 2.179 -4.908 1.00 81.19 178 ASP A N 1
ATOM 1396 C CA . ASP A 1 178 ? -20.080 3.081 -6.053 1.00 81.19 178 ASP A CA 1
ATOM 1397 C C . ASP A 1 178 ? -18.744 3.751 -6.413 1.00 81.19 178 ASP A C 1
ATOM 1399 O O . ASP A 1 178 ? -18.293 3.718 -7.561 1.00 81.19 178 ASP A O 1
ATOM 1403 N N . SER A 1 179 ? -18.038 4.263 -5.399 1.00 81.81 179 SER A N 1
ATOM 1404 C CA . SER A 1 179 ? -16.701 4.818 -5.598 1.00 81.81 179 SER A CA 1
ATOM 1405 C C . SER A 1 179 ? -15.712 3.735 -6.023 1.00 81.81 179 SER A C 1
ATOM 1407 O O . SER A 1 179 ? -14.811 4.021 -6.790 1.00 81.81 179 SER A O 1
ATOM 1409 N N . LEU A 1 180 ? -15.841 2.486 -5.574 1.00 82.69 180 LEU A N 1
ATOM 1410 C CA . LEU A 1 180 ? -14.952 1.400 -6.003 1.00 82.69 180 LEU A CA 1
ATOM 1411 C C . LEU A 1 180 ? -15.078 1.097 -7.504 1.00 82.69 180 LEU A C 1
ATOM 1413 O O . LEU A 1 180 ? -14.074 0.806 -8.158 1.00 82.69 180 LEU A O 1
ATOM 1417 N N . VAL A 1 181 ? -16.300 1.177 -8.034 1.00 81.38 181 VAL A N 1
ATOM 1418 C CA . VAL A 1 181 ? -16.597 0.955 -9.455 1.00 81.38 181 VAL A CA 1
ATOM 1419 C C . VAL A 1 181 ? -16.127 2.132 -10.310 1.00 81.38 181 VAL A C 1
ATOM 1421 O O . VAL A 1 181 ? -15.552 1.922 -11.375 1.00 81.38 181 VAL A O 1
ATOM 1424 N N . THR A 1 182 ? -16.339 3.365 -9.847 1.00 77.56 182 THR A N 1
ATOM 1425 C CA . THR A 1 182 ? -16.058 4.584 -10.626 1.00 77.56 182 THR A CA 1
ATOM 1426 C C . THR A 1 182 ? -14.632 5.122 -10.456 1.00 77.56 182 THR A C 1
ATOM 1428 O O . THR A 1 182 ? -14.125 5.834 -11.325 1.00 77.56 182 THR A O 1
ATOM 1431 N N . ASN A 1 183 ? -13.944 4.796 -9.358 1.00 68.25 183 ASN A N 1
ATOM 1432 C CA . ASN A 1 183 ? -12.644 5.375 -9.021 1.00 68.25 183 ASN A CA 1
ATOM 1433 C C . ASN A 1 183 ? -11.489 4.592 -9.647 1.00 68.25 183 ASN A C 1
ATOM 1435 O O . ASN A 1 183 ? -11.021 3.579 -9.122 1.00 68.25 183 ASN A O 1
ATOM 1439 N N . SER A 1 184 ? -10.955 5.130 -10.740 1.00 69.00 184 SER A N 1
ATOM 1440 C CA . SER A 1 184 ? -9.799 4.567 -11.439 1.00 69.00 184 SER A CA 1
ATOM 1441 C C . SER A 1 184 ? -8.527 4.511 -10.584 1.00 69.00 184 SER A C 1
ATOM 1443 O O . SER A 1 184 ? -7.701 3.626 -10.790 1.00 69.00 184 SER A O 1
ATOM 1445 N N . ARG A 1 185 ? -8.368 5.383 -9.575 1.00 81.69 185 ARG A N 1
ATOM 1446 C CA . ARG A 1 185 ? -7.096 5.558 -8.849 1.00 81.69 185 ARG A CA 1
ATOM 1447 C C . ARG A 1 185 ? -6.700 4.360 -7.989 1.00 81.69 185 ARG A C 1
ATOM 1449 O O . ARG A 1 185 ? -5.511 4.133 -7.789 1.00 81.69 185 ARG A O 1
ATOM 1456 N N . LEU A 1 186 ? -7.659 3.593 -7.468 1.00 83.69 186 LEU A N 1
ATOM 1457 C CA . LEU A 1 186 ? -7.336 2.349 -6.758 1.00 83.69 186 LEU A CA 1
ATOM 1458 C C . LEU A 1 186 ? -6.801 1.279 -7.719 1.00 83.69 186 LEU A C 1
ATOM 1460 O O . LEU A 1 186 ? -5.977 0.457 -7.338 1.00 83.69 186 LEU A O 1
ATOM 1464 N N . TRP A 1 187 ? -7.263 1.283 -8.965 1.00 86.00 187 TRP A N 1
ATOM 1465 C CA . TRP A 1 187 ? -6.920 0.260 -9.948 1.00 86.00 187 TRP A CA 1
ATOM 1466 C C . TRP A 1 187 ? -5.638 0.601 -10.711 1.00 86.00 187 TRP A C 1
ATOM 1468 O O . TRP A 1 187 ? -4.838 -0.292 -10.988 1.00 86.00 187 TRP A O 1
ATOM 1478 N N . THR A 1 188 ? -5.410 1.888 -10.983 1.00 86.75 188 THR A N 1
ATOM 1479 C CA . THR A 1 188 ? -4.252 2.397 -11.739 1.00 86.75 188 THR A CA 1
ATOM 1480 C C . THR A 1 188 ? -3.161 3.008 -10.857 1.00 86.75 188 THR A C 1
ATOM 1482 O O . THR A 1 188 ? -2.137 3.458 -11.359 1.00 86.75 188 THR A O 1
ATOM 1485 N N . GLY A 1 189 ? -3.366 3.068 -9.540 1.00 86.81 189 GLY A N 1
ATOM 1486 C CA . GLY A 1 189 ? -2.410 3.645 -8.598 1.00 86.81 189 GLY A CA 1
ATOM 1487 C C . GLY A 1 189 ? -2.294 5.170 -8.681 1.00 86.81 189 GLY A C 1
ATOM 1488 O O . GLY A 1 189 ? -3.121 5.871 -9.272 1.00 86.81 189 GLY A O 1
ATOM 1489 N N . ALA A 1 190 ? -1.267 5.711 -8.024 1.00 87.06 190 ALA A N 1
ATOM 1490 C CA . ALA A 1 190 ? -1.013 7.148 -8.009 1.00 87.06 190 ALA A CA 1
ATOM 1491 C C . ALA A 1 190 ? -0.493 7.647 -9.365 1.00 87.06 190 ALA A C 1
ATOM 1493 O O . ALA A 1 190 ? 0.352 7.003 -9.978 1.00 87.06 190 ALA A O 1
ATOM 1494 N N . LYS A 1 191 ? -0.924 8.843 -9.792 1.00 88.12 191 LYS A N 1
ATOM 1495 C CA . LYS A 1 191 ? -0.551 9.421 -11.099 1.00 88.12 191 LYS A CA 1
ATOM 1496 C C . LYS A 1 191 ? 0.960 9.561 -11.310 1.00 88.12 191 LYS A C 1
ATOM 1498 O O . LYS A 1 191 ? 1.430 9.425 -12.426 1.00 88.12 191 LYS A O 1
ATOM 1503 N N . PHE A 1 192 ? 1.738 9.796 -10.256 1.00 87.75 192 PHE A N 1
ATOM 1504 C CA . PHE A 1 192 ? 3.196 9.885 -10.387 1.00 87.75 192 PHE A CA 1
ATOM 1505 C C . PHE A 1 192 ? 3.856 8.542 -10.745 1.00 87.75 192 PHE A C 1
ATOM 1507 O O . PHE A 1 192 ? 5.021 8.523 -11.111 1.00 87.75 192 PHE A O 1
ATOM 1514 N N . LEU A 1 193 ? 3.151 7.408 -10.649 1.00 87.81 193 LEU A N 1
ATOM 1515 C CA . LEU A 1 193 ? 3.685 6.119 -11.099 1.00 87.81 193 LEU A CA 1
ATOM 1516 C C . LEU A 1 193 ? 3.723 6.006 -12.625 1.00 87.81 193 LEU A C 1
ATOM 1518 O O . LEU A 1 193 ? 4.508 5.221 -13.145 1.00 87.81 193 LEU A O 1
ATOM 1522 N N . THR A 1 194 ? 2.919 6.785 -13.350 1.00 89.25 194 THR A N 1
ATOM 1523 C CA . THR A 1 194 ? 2.983 6.848 -14.818 1.00 89.25 194 THR A CA 1
ATOM 1524 C C . THR A 1 194 ? 4.010 7.865 -15.320 1.00 89.25 194 THR A C 1
ATOM 1526 O O . THR A 1 194 ? 4.150 8.038 -16.524 1.00 89.25 194 THR A O 1
ATOM 1529 N N . ASP A 1 195 ? 4.731 8.537 -14.417 1.00 88.44 195 ASP A N 1
ATOM 1530 C CA . ASP A 1 195 ? 5.815 9.457 -14.761 1.00 88.44 195 ASP A CA 1
ATOM 1531 C C . ASP A 1 195 ? 7.064 8.659 -15.213 1.00 88.44 195 ASP A C 1
ATOM 1533 O O . ASP A 1 195 ? 7.518 7.758 -14.488 1.00 88.44 195 ASP A O 1
ATOM 1537 N N . PRO A 1 196 ? 7.631 8.940 -16.402 1.00 85.12 196 PRO A N 1
ATOM 1538 C CA . PRO A 1 196 ? 8.884 8.340 -16.855 1.00 85.12 196 PRO A CA 1
ATOM 1539 C C . PRO A 1 196 ? 10.098 8.660 -15.984 1.00 85.12 196 PRO A C 1
ATOM 1541 O O . PRO A 1 196 ? 11.034 7.859 -15.967 1.00 85.12 196 PRO A O 1
ATOM 1544 N N . GLU A 1 197 ? 10.086 9.790 -15.274 1.00 84.81 197 GLU A N 1
ATOM 1545 C CA . GLU A 1 197 ? 11.185 10.246 -14.418 1.00 84.81 197 GLU A CA 1
ATOM 1546 C C . GLU A 1 197 ? 11.071 9.760 -12.969 1.00 84.81 197 GLU A C 1
ATOM 1548 O O . GLU A 1 197 ? 11.969 9.986 -12.152 1.00 84.81 197 GLU A O 1
ATOM 1553 N N . PHE A 1 198 ? 9.992 9.053 -12.630 1.00 82.06 198 PHE A N 1
ATOM 1554 C CA . PHE A 1 198 ? 9.859 8.381 -11.343 1.00 82.06 198 PHE A CA 1
ATOM 1555 C C . PHE A 1 198 ? 11.068 7.456 -11.073 1.00 82.06 198 PHE A C 1
ATOM 1557 O O . PHE A 1 198 ? 11.450 6.705 -11.972 1.00 82.06 198 PHE A O 1
ATOM 1564 N N . PRO A 1 199 ? 11.651 7.433 -9.853 1.00 76.56 199 PRO A N 1
ATOM 1565 C CA . PRO A 1 199 ? 11.240 8.126 -8.624 1.00 76.56 199 PRO A CA 1
ATOM 1566 C C . PRO A 1 199 ? 11.975 9.452 -8.343 1.00 76.56 199 PRO A C 1
ATOM 1568 O O . PRO A 1 199 ? 11.921 9.921 -7.208 1.00 76.56 199 PRO A O 1
ATOM 1571 N N . LYS A 1 200 ? 12.661 10.071 -9.318 1.00 76.31 200 LYS A N 1
ATOM 1572 C CA . LYS A 1 200 ? 13.566 11.225 -9.089 1.00 76.31 200 LYS A CA 1
ATOM 1573 C C . LYS A 1 200 ? 12.917 12.402 -8.346 1.00 76.31 200 LYS A C 1
ATOM 1575 O O . LYS A 1 200 ? 13.597 13.125 -7.628 1.00 76.31 200 LYS A O 1
ATOM 1580 N N . ASN A 1 201 ? 11.601 12.552 -8.475 1.00 70.81 201 ASN A N 1
ATOM 1581 C CA . ASN A 1 201 ? 10.823 13.647 -7.893 1.00 70.81 201 ASN A CA 1
ATOM 1582 C C . ASN A 1 201 ? 10.294 13.362 -6.470 1.00 70.81 201 ASN A C 1
ATOM 1584 O O . ASN A 1 201 ? 9.592 14.196 -5.893 1.00 70.81 201 ASN A O 1
ATOM 1588 N N . LEU A 1 202 ? 10.593 12.195 -5.885 1.00 75.06 202 LEU A N 1
ATOM 1589 C CA . LEU A 1 202 ? 10.152 11.828 -4.538 1.00 75.06 202 LEU A CA 1
ATOM 1590 C C . LEU A 1 202 ? 11.252 11.992 -3.490 1.00 75.06 202 LEU A C 1
ATOM 1592 O O . LEU A 1 202 ? 12.412 11.648 -3.700 1.00 75.06 202 LEU A O 1
ATOM 1596 N N . LYS A 1 203 ? 10.844 12.435 -2.296 1.00 77.12 203 LYS A N 1
ATOM 1597 C CA . LYS A 1 203 ? 11.717 12.474 -1.120 1.00 77.12 203 LYS A CA 1
ATOM 1598 C C . LYS A 1 203 ? 11.908 11.055 -0.582 1.00 77.12 203 LYS A C 1
ATOM 1600 O O . LYS A 1 203 ? 10.962 10.455 -0.063 1.00 77.12 203 LYS A O 1
ATOM 1605 N N . GLN A 1 204 ? 13.123 10.535 -0.720 1.00 76.56 204 GLN A N 1
ATOM 1606 C CA . GLN A 1 204 ? 13.537 9.270 -0.119 1.00 76.56 204 GLN A CA 1
ATOM 1607 C C . GLN A 1 204 ? 13.499 9.387 1.409 1.00 76.56 204 GLN A C 1
ATOM 1609 O O . GLN A 1 204 ? 13.865 10.420 1.975 1.00 76.56 204 GLN A O 1
ATOM 1614 N N . VAL A 1 205 ? 13.033 8.339 2.081 1.00 72.88 205 VAL A N 1
ATOM 1615 C CA . VAL A 1 205 ? 13.002 8.282 3.545 1.00 72.88 205 VAL A CA 1
ATOM 1616 C C . VAL A 1 205 ? 14.192 7.461 4.010 1.00 72.88 205 VAL A C 1
ATOM 1618 O O . VAL A 1 205 ? 14.287 6.282 3.690 1.00 72.88 205 VAL A O 1
ATOM 1621 N N . VAL A 1 206 ? 15.079 8.070 4.795 1.00 63.44 206 VAL A N 1
ATOM 1622 C CA . VAL A 1 206 ? 16.190 7.365 5.446 1.00 63.44 206 VAL A CA 1
ATOM 1623 C C . VAL A 1 206 ? 15.705 6.899 6.828 1.00 63.44 206 VAL A C 1
ATOM 1625 O O . VAL A 1 206 ? 15.437 7.753 7.679 1.00 63.44 206 VAL A O 1
ATOM 1628 N N . PRO A 1 207 ? 15.545 5.583 7.088 1.00 55.28 207 PRO A N 1
ATOM 1629 C CA . PRO A 1 207 ? 14.896 5.101 8.311 1.00 55.28 207 PRO A CA 1
ATOM 1630 C C . PRO A 1 207 ? 15.595 5.545 9.599 1.00 55.28 207 PRO A C 1
ATOM 1632 O O . PRO A 1 207 ? 14.910 5.895 10.558 1.00 55.28 207 PRO A O 1
ATOM 1635 N N . GLU A 1 208 ? 16.931 5.596 9.599 1.00 55.84 208 GLU A N 1
ATOM 1636 C CA . GLU A 1 208 ? 17.771 6.013 10.739 1.00 55.84 208 GLU A CA 1
ATOM 1637 C C . GLU A 1 208 ? 17.548 7.466 11.175 1.00 55.84 208 GLU A C 1
ATOM 1639 O O . GLU A 1 208 ? 17.872 7.833 12.296 1.00 55.84 208 GLU A O 1
ATOM 1644 N N . LEU A 1 209 ? 16.984 8.301 10.304 1.00 51.56 209 LEU A N 1
ATOM 1645 C CA . LEU A 1 209 ? 16.751 9.717 10.583 1.00 51.56 209 LEU A CA 1
ATOM 1646 C C . LEU A 1 209 ? 15.265 10.026 10.787 1.00 51.56 209 LEU A C 1
ATOM 1648 O O . LEU A 1 209 ? 14.908 11.133 11.168 1.00 51.56 209 LEU A O 1
ATOM 1652 N N . SER A 1 210 ? 14.374 9.066 10.526 1.00 50.59 210 SER A N 1
ATOM 1653 C CA . SER A 1 210 ? 12.924 9.300 10.501 1.00 50.59 210 SER A CA 1
ATOM 1654 C C . SER A 1 210 ? 12.305 9.586 11.877 1.00 50.59 210 SER A C 1
ATOM 1656 O O . SER A 1 210 ? 11.268 10.240 11.947 1.00 50.59 210 SER A O 1
ATOM 1658 N N . TYR A 1 211 ? 12.947 9.124 12.954 1.00 51.50 211 TYR A N 1
ATOM 1659 C CA . TYR A 1 211 ? 12.535 9.328 14.350 1.00 51.50 211 TYR A CA 1
ATOM 1660 C C . TYR A 1 211 ? 13.253 10.494 15.038 1.00 51.50 211 TYR A C 1
ATOM 1662 O O . TYR A 1 211 ? 12.928 10.817 16.177 1.00 51.50 211 TYR A O 1
ATOM 1670 N N . LEU A 1 212 ? 14.227 11.097 14.361 1.00 53.19 212 LEU A N 1
ATOM 1671 C CA . LEU A 1 212 ? 15.001 12.216 14.872 1.00 53.19 212 LEU A CA 1
ATOM 1672 C C . LEU A 1 212 ? 14.281 13.530 14.554 1.00 53.19 212 LEU A C 1
ATOM 1674 O O . LEU A 1 212 ? 13.682 13.696 13.488 1.00 53.19 212 LEU A O 1
ATOM 1678 N N . THR A 1 213 ? 14.336 14.476 15.479 1.00 59.47 213 THR A N 1
ATOM 1679 C CA . THR A 1 213 ? 13.954 15.869 15.238 1.00 59.47 213 THR A CA 1
ATOM 1680 C C . THR A 1 213 ? 14.904 16.507 14.213 1.00 59.47 213 THR A C 1
ATOM 1682 O O . THR A 1 213 ? 16.023 16.037 14.027 1.00 59.47 213 THR A O 1
ATOM 1685 N N . GLU A 1 214 ? 14.486 17.569 13.512 1.00 64.50 214 GLU A N 1
ATOM 1686 C CA . GLU A 1 214 ? 15.355 18.249 12.525 1.00 64.50 214 GLU A CA 1
ATOM 1687 C C . GLU A 1 214 ? 16.753 18.622 13.075 1.00 64.50 214 GLU A C 1
ATOM 1689 O O . GLU A 1 214 ? 17.733 18.343 12.383 1.00 64.50 214 GLU A O 1
ATOM 1694 N N . PRO A 1 215 ? 16.900 19.107 14.328 1.00 64.06 215 PRO A N 1
ATOM 1695 C CA . PRO A 1 215 ? 18.220 19.343 14.925 1.00 64.06 215 PRO A CA 1
ATOM 1696 C C . PRO A 1 215 ? 19.066 18.065 15.068 1.00 64.06 215 PRO A C 1
ATOM 1698 O O . PRO A 1 215 ? 20.274 18.057 14.822 1.00 64.06 215 PRO A O 1
ATOM 1701 N N . GLU A 1 216 ? 18.440 16.949 15.443 1.00 56.84 216 GLU A N 1
ATOM 1702 C CA . GLU A 1 216 ? 19.113 15.654 15.588 1.00 56.84 216 GLU A CA 1
ATOM 1703 C C . GLU A 1 216 ? 19.504 15.064 14.222 1.00 56.84 216 GLU A C 1
ATOM 1705 O O . GLU A 1 216 ? 20.577 14.473 14.087 1.00 56.84 216 GLU A O 1
ATOM 1710 N N . LYS A 1 217 ? 18.689 15.279 13.179 1.00 62.00 217 LYS A N 1
ATOM 1711 C CA . LYS A 1 217 ? 19.031 14.899 11.798 1.00 62.00 217 LYS A CA 1
ATOM 1712 C C . LYS A 1 217 ? 20.261 15.647 11.297 1.00 62.00 217 LYS A C 1
ATOM 1714 O O . LYS A 1 217 ? 21.152 15.027 10.718 1.00 62.00 217 LYS A O 1
ATOM 1719 N N . GLU A 1 218 ? 20.323 16.959 11.526 1.00 66.88 218 GLU A N 1
ATOM 1720 C CA . GLU A 1 218 ? 21.477 17.785 11.153 1.00 66.88 218 GLU A CA 1
ATOM 1721 C C . GLU A 1 218 ? 22.753 17.320 11.861 1.00 66.88 218 GLU A C 1
ATOM 1723 O O . GLU A 1 218 ? 23.808 17.235 11.229 1.00 66.88 218 GLU A O 1
ATOM 1728 N N . THR A 1 219 ? 22.643 16.926 13.131 1.00 69.81 219 THR A N 1
ATOM 1729 C CA . THR A 1 219 ? 23.770 16.435 13.936 1.00 69.81 219 THR A CA 1
ATOM 1730 C C . THR A 1 219 ? 24.348 15.139 13.355 1.00 69.81 219 THR A C 1
ATOM 1732 O O . THR A 1 219 ? 25.547 15.062 13.086 1.00 69.81 219 THR A O 1
ATOM 1735 N N . VAL A 1 220 ? 23.498 14.156 13.037 1.00 62.84 220 VAL A N 1
ATOM 1736 C CA . VAL A 1 220 ? 23.931 12.875 12.444 1.00 62.84 220 VAL A CA 1
ATOM 1737 C C . VAL A 1 220 ? 24.523 13.061 11.040 1.00 62.84 220 VAL A C 1
ATOM 1739 O O . VAL A 1 220 ? 25.505 12.408 10.675 1.00 62.84 220 VAL A O 1
ATOM 1742 N N . VAL A 1 221 ? 23.961 13.969 10.234 1.00 67.31 221 VAL A N 1
ATOM 1743 C CA . VAL A 1 221 ? 24.502 14.293 8.902 1.00 67.31 221 VAL A CA 1
ATOM 1744 C C . VAL A 1 221 ? 25.873 14.971 9.009 1.00 67.31 221 VAL A C 1
ATOM 1746 O O . VAL A 1 221 ? 26.753 14.687 8.192 1.00 67.31 221 VAL A O 1
ATOM 1749 N N . GLN A 1 222 ? 26.089 15.835 10.006 1.00 65.06 222 GLN A N 1
ATOM 1750 C CA . GLN A 1 222 ? 27.392 16.460 10.249 1.00 65.06 222 GLN A CA 1
ATOM 1751 C C . GLN A 1 222 ? 28.439 15.472 10.774 1.00 65.06 222 GLN A C 1
ATOM 1753 O O . GLN A 1 222 ? 29.585 15.530 10.333 1.00 65.06 222 GLN A O 1
ATOM 1758 N N . GLU A 1 223 ? 28.069 14.546 11.660 1.00 68.69 223 GLU A N 1
ATOM 1759 C CA . GLU A 1 223 ? 28.979 13.496 12.139 1.00 68.69 223 GLU A CA 1
ATOM 1760 C C . GLU A 1 223 ? 29.420 12.558 11.011 1.00 68.69 223 GLU A C 1
ATOM 1762 O O . GLU A 1 223 ? 30.601 12.232 10.911 1.00 68.69 223 GLU A O 1
ATOM 1767 N N . ARG A 1 224 ? 28.521 12.202 10.082 1.00 62.09 224 ARG A N 1
ATOM 1768 C CA . ARG A 1 224 ? 28.886 11.403 8.898 1.00 62.09 224 ARG A CA 1
ATOM 1769 C C . ARG A 1 224 ? 29.873 12.103 7.973 1.00 62.09 224 ARG A C 1
ATOM 1771 O O . ARG A 1 224 ? 30.739 11.441 7.422 1.00 62.09 224 ARG A O 1
ATOM 1778 N N . LYS A 1 225 ? 29.771 13.427 7.817 1.00 64.88 225 LYS A N 1
ATOM 1779 C CA . LYS A 1 225 ? 30.732 14.219 7.026 1.00 64.88 225 LYS A CA 1
ATOM 1780 C C . LYS A 1 225 ? 32.114 14.330 7.683 1.00 64.88 225 LYS A C 1
ATOM 1782 O O . LYS A 1 225 ? 33.052 14.747 7.015 1.00 64.88 225 LYS A O 1
ATOM 1787 N N . LYS A 1 226 ? 32.226 14.007 8.976 1.00 57.03 226 LYS A N 1
ATOM 1788 C CA . LYS A 1 226 ? 33.482 14.016 9.742 1.00 57.03 226 LYS A CA 1
ATOM 1789 C C . LYS A 1 226 ? 34.161 12.648 9.816 1.00 57.03 226 LYS A C 1
ATOM 1791 O O . LYS A 1 226 ? 35.293 12.584 10.289 1.00 57.03 226 LYS A O 1
ATOM 1796 N N . MET A 1 227 ? 33.499 11.574 9.388 1.00 37.62 227 MET A N 1
ATOM 1797 C CA . MET A 1 227 ? 34.141 10.265 9.283 1.00 37.62 227 MET A CA 1
ATOM 1798 C C . MET A 1 227 ? 34.926 10.184 7.960 1.00 37.62 227 MET A C 1
ATOM 1800 O O . MET A 1 227 ? 34.377 10.597 6.937 1.00 37.62 227 MET A O 1
ATOM 1804 N N . PRO A 1 228 ? 36.196 9.738 7.994 1.00 41.12 228 PRO A N 1
ATOM 1805 C CA . PRO A 1 228 ? 37.075 9.680 6.825 1.00 41.12 228 PRO A CA 1
ATOM 1806 C C . PRO A 1 228 ? 36.627 8.657 5.776 1.00 41.12 228 PRO A C 1
ATOM 1808 O O . PRO A 1 228 ? 35.984 7.649 6.154 1.00 41.12 228 PRO A O 1
#

Mean predicted aligned error: 13.01 Å

InterPro domains:
  IPR008042 Retrotransposon Pao-like, RNAseH-like domain [PF05380] (22-133)

Sequence (228 aa):
MVGVGEKEPWDGDSQLRISGKKKFNGTDPLPSHIEKEWKKWREELTHLGSLKIPRLVLDSTLLEDDIELRTFCDASKKAYGAAIYLRTKSRHGISVKLVTSKSRVAPLSCVTQPRLELLGALVAARLASKIKGNKTRWKQFVAKRINEITSLTDPQSWYHCAGKVNPADFLSRGLSADSLVTNSRLWTGAKFLTDPEFPKNLKQVVPELSYLTEPEKETVVQERKKMP

Nearest PDB structures (foldseek):
  2ygk-assembly1_B  TM=3.625E-01  e=1.754E-03  Saccharolobus solfataricus
  6ozs-assembly1_A  TM=3.617E-01  e=1.554E-01  Mus musculus
  3taz-assembly1_B  TM=3.208E-01  e=2.682E-01  Pyrococcus furiosus DSM 3638
  6sgb-assembly1_FU  TM=2.694E-01  e=6.658E+00  Trypanosoma brucei brucei

pLDDT: mean 74.74, std 18.06, range [20.33, 95.19]

Secondary structure (DSSP, 8-state):
-----------S------SSS-PPPTTSPPPHHHHHHHHHHHHHGGGGGG----S---S---TT-EEEEEEEEEE-SSEEEEEEEEEEEETTEEEEEEEEEEEEEPPSS---HHHHHHHHHHHHHHHHHHHTT--------THHHHHHHHHHS-GGG-B---GGG-TTHHHHH---HHHHHH-HHHHH--GGGG-TTTTTTS-B--GGGTTS-HHHHHHHHHHHHH--

Radius of gyration: 21.87 Å; Cα contacts (8 Å, |Δi|>4): 275; chains: 1; bounding box: 70×59×52 Å

Organism: Trichonephila clavata (NCBI:txid2740835)

Solvent-accessible surface area (backbone atoms only — not comparable to full-atom values): 13863 Å² total; per-residue (Å²): 136,87,80,82,78,78,79,74,77,88,73,89,76,80,69,72,81,57,94,71,97,55,86,63,59,100,81,58,81,70,58,67,68,56,49,52,52,50,53,51,52,59,57,34,52,62,53,50,77,75,56,80,77,80,86,73,75,74,90,73,86,54,93,83,46,49,76,43,83,47,75,34,51,22,48,41,90,60,7,20,6,17,33,33,30,41,34,38,41,44,97,92,44,58,48,46,32,56,74,52,70,51,64,43,75,39,67,90,60,96,69,54,69,70,60,36,39,53,50,5,47,44,48,29,28,51,52,53,27,53,75,74,65,57,88,83,88,91,86,83,66,69,70,47,47,53,53,46,32,57,73,53,38,65,61,91,76,35,60,65,69,60,67,96,61,34,52,13,40,47,47,11,73,58,72,55,48,58,51,61,65,70,43,60,45,66,48,42,42,38,76,66,69,59,41,89,65,57,68,76,88,52,57,68,45,58,74,92,46,69,84,44,54,74,73,54,39,53,50,55,55,51,54,58,74,68,55,133

Foldseek 3Di:
DDDDDDDDDPDPPPWDDDPDDDTDDPPDDDDPVVVVVVVVLVVLVVVCVPADDDPDQDPDDDPPKDKDKDKFWDADQFKTWIWIWIWIQDPVAIFIFTPDMDMDTHDPPPDDRVQRRLVRLLRRLVVQCVVVVNDDDDDDDDVVSVVSSVVSDPLQPAFDDDLVQGLNVCRHVHDRSVCVRVPCCVTRPGPCSRPPPPPVPTDRDRPVCNPPDPVRNVVVVVVVVVDD